Protein AF-A0AAV4I4Q3-F1 (afdb_monomer_lite)

Foldseek 3Di:
DDDDDDDDDDDDDDDDDDDPDPVVVVVVVVVVVVVVVVVVVVVVVVVVVVVVVVVVVVVVVVVVVVVVVVVVPPPDDPPPDDFDDDAPDPDTDDDDDDDPPPDDDDDDDDDQPCVLVVPPVSVVVLVVVVVCLCVVCVPPDPVVSVVVSVVVNSVSRVVVVVVVVVVVVVVLVVLVVVLVVLVVVCVVPVPPVVSVVSNVVSSVVNVVVVVVVVVVVCVVVVPPPPVVPPPPPVVNVVVVVVVD

Secondary structure (DSSP, 8-state):
---------------------HHHHHHHHHHHHHHHHHHHHHHHHHHHHHHHHHHHHHHHHHHHHHHHHHTT--S-----------TT-SSPPP------TT-----PPP---GGGGG-HHHHHHHHHHHHHHHHHTTTS-HHHHHHHHHHHHHHHHHHHHHHHHHHHHHHHHHHHHHHHHHHHHHTT-TT-HHHHHHHHHHHHHHHHHHHHHHHHHHHHHT-SSHHHHSS--HHHHHHHHT--

Radius of gyration: 38.19 Å; chains: 1; bounding box: 51×96×133 Å

Sequence (244 aa):
MSSKEIEDKDISNSEEENSDDDTHYRGATQKKEGEEASKVKIALKERTLEKRLDTYKTAEKQKKREKSGEKKDQGNQKEKLMTNSFGFTDHGAVMTTLNFQTFKHGPSFYKLNTSLLNDPNYVDMINKYLDEADRKFQDLDLHLKWEMLKIEIAEISQEFSKAKNPQRKIETDVKQQQLNELEQFFSKDPNNQEHIDRINKLKHELEIRCMEGTKGAQLRAGIKWIEEGERGTQFFLNLEKNSE

Organism: NCBI:txid1093978

Structure (mmCIF, N/CA/C/O backbone):
data_AF-A0AAV4I4Q3-F1
#
_entry.id   AF-A0AAV4I4Q3-F1
#
loop_
_atom_site.group_PDB
_atom_site.id
_atom_site.type_symbol
_atom_site.label_atom_id
_atom_site.label_alt_id
_atom_site.label_comp_id
_atom_site.label_asym_id
_atom_site.label_entity_id
_atom_site.label_seq_id
_atom_site.pdbx_PDB_ins_code
_atom_site.Cartn_x
_atom_site.Cartn_y
_atom_site.Cartn_z
_atom_site.occupancy
_atom_site.B_iso_or_equiv
_atom_site.auth_seq_id
_atom_site.auth_comp_id
_atom_site.auth_asym_id
_atom_site.auth_atom_id
_atom_site.pdbx_PDB_model_num
ATOM 1 N N . MET A 1 1 ? 11.815 -69.018 92.232 1.00 38.78 1 MET A N 1
ATOM 2 C CA . MET A 1 1 ? 12.868 -68.353 91.432 1.00 38.78 1 MET A CA 1
ATOM 3 C C . MET A 1 1 ? 12.235 -67.078 90.890 1.00 38.78 1 MET A C 1
ATOM 5 O O . MET A 1 1 ? 11.364 -67.190 90.051 1.00 38.78 1 MET A O 1
ATOM 9 N N . SER A 1 2 ? 12.269 -65.967 91.626 1.00 35.19 2 SER A N 1
ATOM 10 C CA . SER A 1 2 ? 13.383 -65.021 91.829 1.00 35.19 2 SER A CA 1
ATOM 11 C C . SER A 1 2 ? 13.638 -64.113 90.619 1.00 35.19 2 SER A C 1
ATOM 13 O O . SER A 1 2 ? 14.039 -64.610 89.573 1.00 35.19 2 SER A O 1
ATOM 15 N N . SER A 1 3 ? 13.533 -62.802 90.896 1.00 36.84 3 SER A N 1
ATOM 16 C CA . SER A 1 3 ? 14.133 -61.641 90.207 1.00 36.84 3 SER A CA 1
ATOM 17 C C . SER A 1 3 ? 13.396 -61.115 88.962 1.00 36.84 3 SER A C 1
ATOM 19 O O . SER A 1 3 ? 12.983 -61.907 88.131 1.00 36.84 3 SER A O 1
ATOM 21 N N . LYS A 1 4 ? 13.232 -59.805 88.717 1.00 41.06 4 LYS A N 1
ATOM 22 C CA . LYS A 1 4 ? 13.660 -58.561 89.394 1.00 41.06 4 LYS A CA 1
ATOM 23 C C . LYS A 1 4 ? 12.929 -57.367 88.739 1.00 41.06 4 LYS A C 1
ATOM 25 O O . LYS A 1 4 ? 12.700 -57.398 87.534 1.00 41.06 4 LYS A O 1
ATOM 30 N N . GLU A 1 5 ? 12.633 -56.343 89.537 1.00 43.62 5 GLU A N 1
ATOM 31 C CA . GLU A 1 5 ? 12.280 -54.960 89.155 1.00 43.62 5 GLU A CA 1
ATOM 32 C C . GLU A 1 5 ? 13.437 -54.232 88.448 1.00 43.62 5 GLU A C 1
ATOM 34 O O . GLU A 1 5 ? 14.580 -54.579 88.746 1.00 43.62 5 GLU A O 1
ATOM 39 N N . ILE A 1 6 ? 13.123 -53.220 87.611 1.00 40.81 6 ILE A N 1
ATOM 40 C CA . ILE A 1 6 ? 13.716 -51.850 87.506 1.00 40.81 6 ILE A CA 1
ATOM 41 C C . ILE A 1 6 ? 12.656 -50.996 86.745 1.00 40.81 6 ILE A C 1
ATOM 43 O O . ILE A 1 6 ? 12.322 -51.363 85.621 1.00 40.81 6 ILE A O 1
ATOM 47 N N . GLU A 1 7 ? 11.873 -50.073 87.320 1.00 38.56 7 GLU A N 1
ATOM 48 C CA . GLU A 1 7 ? 12.109 -48.703 87.852 1.00 38.56 7 GLU A CA 1
ATOM 49 C C . GLU A 1 7 ? 12.468 -47.589 86.826 1.00 38.56 7 GLU A C 1
ATOM 51 O O . GLU A 1 7 ? 13.566 -47.538 86.279 1.00 38.56 7 GLU A O 1
ATOM 56 N N . ASP A 1 8 ? 11.478 -46.706 86.620 1.00 38.44 8 ASP A N 1
ATOM 57 C CA . ASP A 1 8 ? 11.462 -45.231 86.613 1.00 38.44 8 ASP A CA 1
ATOM 58 C C . ASP A 1 8 ? 12.338 -44.358 85.693 1.00 38.44 8 ASP A C 1
ATOM 60 O O . ASP A 1 8 ? 13.569 -44.408 85.694 1.00 38.44 8 ASP A O 1
ATOM 64 N N . LYS A 1 9 ? 11.662 -43.383 85.051 1.00 41.88 9 LYS A N 1
ATOM 65 C CA . LYS A 1 9 ? 11.885 -41.944 85.312 1.00 41.88 9 LYS A CA 1
ATOM 66 C C . LYS A 1 9 ? 10.761 -41.042 84.778 1.00 41.88 9 LYS A C 1
ATOM 68 O O . LYS A 1 9 ? 10.495 -40.999 83.579 1.00 41.88 9 LYS A O 1
ATOM 73 N N . ASP A 1 10 ? 10.183 -40.290 85.710 1.00 41.19 10 ASP A N 1
ATOM 74 C CA . ASP A 1 10 ? 9.372 -39.083 85.534 1.00 41.19 10 ASP A CA 1
ATOM 75 C C . ASP A 1 10 ? 10.099 -37.962 84.764 1.00 41.19 10 ASP A C 1
ATOM 77 O O . ASP A 1 10 ? 11.328 -37.883 84.802 1.00 41.19 10 ASP A O 1
ATOM 81 N N . ILE A 1 11 ? 9.327 -37.056 84.142 1.00 37.94 11 ILE A N 1
ATOM 82 C CA . ILE A 1 11 ? 9.325 -35.599 84.413 1.00 37.94 11 ILE A CA 1
ATOM 83 C C . ILE A 1 11 ? 8.127 -34.953 83.685 1.00 37.94 11 ILE A C 1
ATOM 85 O O . ILE A 1 11 ? 7.981 -35.020 82.466 1.00 37.94 11 ILE A O 1
ATOM 89 N N . SER A 1 12 ? 7.268 -34.334 84.490 1.00 36.75 12 SER A N 1
ATOM 90 C CA . SER A 1 12 ? 6.195 -33.390 84.168 1.00 36.75 12 SER A CA 1
ATOM 91 C C . SER A 1 12 ? 6.706 -31.955 83.917 1.00 36.75 12 SER A C 1
ATOM 93 O O . SER A 1 12 ? 7.855 -31.662 84.229 1.00 36.75 12 SER A O 1
ATOM 95 N N . ASN A 1 13 ? 5.778 -31.063 83.520 1.00 31.25 13 ASN A N 1
ATOM 96 C CA . ASN A 1 13 ? 5.830 -29.587 83.355 1.00 31.25 13 ASN A CA 1
ATOM 97 C C . ASN A 1 13 ? 6.268 -29.067 81.971 1.00 31.25 13 ASN A C 1
ATOM 99 O O . ASN A 1 13 ? 7.355 -29.388 81.512 1.00 31.25 13 ASN A O 1
ATOM 103 N N . SER A 1 14 ? 5.412 -28.414 81.164 1.00 36.84 14 SER A N 1
ATOM 104 C CA . SER A 1 14 ? 4.588 -27.180 81.311 1.00 36.84 14 SER A CA 1
ATOM 105 C C . SER A 1 14 ? 5.358 -25.905 80.952 1.00 36.84 14 SER A C 1
ATOM 107 O O . SER A 1 14 ? 6.442 -25.732 81.491 1.00 36.84 14 SER A O 1
ATOM 109 N N . GLU A 1 15 ? 4.731 -25.061 80.112 1.00 35.97 15 GLU A N 1
ATOM 110 C CA . GLU A 1 15 ? 4.991 -23.645 79.719 1.00 35.97 15 GLU A CA 1
ATOM 111 C C . GLU A 1 15 ? 4.835 -23.554 78.180 1.00 35.97 15 GLU A C 1
ATOM 113 O O . GLU A 1 15 ? 5.642 -24.092 77.431 1.00 35.97 15 GLU A O 1
ATOM 118 N N . GLU A 1 16 ? 3.676 -23.197 77.611 1.00 43.34 16 GLU A N 1
ATOM 119 C CA . GLU A 1 16 ? 3.079 -21.847 77.535 1.00 43.34 16 GLU A CA 1
ATOM 120 C C . GLU A 1 16 ? 4.097 -20.757 77.150 1.00 43.34 16 GLU A C 1
ATOM 122 O O . GLU A 1 16 ? 4.858 -20.308 77.993 1.00 43.34 16 GLU A O 1
ATOM 127 N N . GLU A 1 17 ? 4.126 -20.366 75.863 1.00 38.31 17 GLU A N 1
ATOM 128 C CA . GLU A 1 17 ? 3.886 -18.987 75.379 1.00 38.31 17 GLU A CA 1
ATOM 129 C C . GLU A 1 17 ? 4.518 -18.665 73.998 1.00 38.31 17 GLU A C 1
ATOM 131 O O . GLU A 1 17 ? 5.698 -18.887 73.750 1.00 38.31 17 GLU A O 1
ATOM 136 N N . ASN A 1 18 ? 3.692 -18.026 73.153 1.00 39.38 18 ASN A N 1
ATOM 137 C CA . ASN A 1 18 ? 3.999 -16.975 72.164 1.00 39.38 18 ASN A CA 1
ATOM 138 C C . ASN A 1 18 ? 4.863 -17.262 70.907 1.00 39.38 18 ASN A C 1
ATOM 140 O O . ASN A 1 18 ? 6.080 -17.396 70.961 1.00 39.38 18 ASN A O 1
ATOM 144 N N . SER A 1 19 ? 4.247 -17.145 69.718 1.00 38.25 19 SER A N 1
ATOM 145 C CA . SER A 1 19 ? 4.628 -16.109 68.727 1.00 38.25 19 SER A CA 1
ATOM 146 C C . SER A 1 19 ? 3.703 -16.106 67.499 1.00 38.25 19 SER A C 1
ATOM 148 O O . SER A 1 19 ? 3.965 -16.711 66.460 1.00 38.25 19 SER A O 1
ATOM 150 N N . ASP A 1 20 ? 2.625 -15.333 67.607 1.00 47.72 20 ASP A N 1
ATOM 151 C CA . ASP A 1 20 ? 2.094 -14.593 66.465 1.00 47.72 20 ASP A CA 1
ATOM 152 C C . ASP A 1 20 ? 3.178 -13.606 65.980 1.00 47.72 20 ASP A C 1
ATOM 154 O O . ASP A 1 20 ? 3.222 -12.484 66.473 1.00 47.72 20 ASP A O 1
ATOM 158 N N . ASP A 1 21 ? 4.093 -13.991 65.076 1.00 47.25 21 ASP A N 1
ATOM 159 C CA . ASP A 1 21 ? 4.966 -12.982 64.427 1.00 47.25 21 ASP A CA 1
ATOM 160 C C . ASP A 1 21 ? 5.589 -13.339 63.056 1.00 47.25 21 ASP A C 1
ATOM 162 O O . ASP A 1 21 ? 6.456 -12.620 62.565 1.00 47.25 21 ASP A O 1
ATOM 166 N N . ASP A 1 22 ? 5.165 -14.406 62.363 1.00 42.75 22 ASP A N 1
ATOM 167 C CA . ASP A 1 22 ? 5.830 -14.797 61.094 1.00 42.75 22 ASP A CA 1
ATOM 168 C C . ASP A 1 22 ? 5.101 -14.325 59.813 1.00 42.75 22 ASP A C 1
ATOM 170 O O . ASP A 1 22 ? 5.591 -14.447 58.686 1.00 42.75 22 ASP A O 1
ATOM 174 N N . THR A 1 23 ? 3.921 -13.710 59.950 1.00 49.41 23 THR A N 1
ATOM 175 C CA . THR A 1 23 ? 3.172 -13.146 58.807 1.00 49.41 23 THR A CA 1
ATOM 176 C C . THR A 1 23 ? 3.476 -11.668 58.544 1.00 49.41 23 THR A C 1
ATOM 178 O O . THR A 1 23 ? 3.230 -11.187 57.434 1.00 49.41 23 THR A O 1
ATOM 181 N N . HIS A 1 24 ? 4.088 -10.948 59.493 1.00 46.06 24 HIS A N 1
ATOM 182 C CA . HIS A 1 24 ? 4.432 -9.533 59.317 1.00 46.06 24 HIS A CA 1
ATOM 183 C C . HIS A 1 24 ? 5.762 -9.330 58.557 1.00 46.06 24 HIS A C 1
ATOM 185 O O . HIS A 1 24 ? 5.883 -8.414 57.737 1.00 46.06 24 HIS A O 1
ATOM 191 N N . TYR A 1 25 ? 6.735 -10.238 58.717 1.00 44.47 25 TYR A N 1
ATOM 192 C CA . TYR A 1 25 ? 8.058 -10.134 58.079 1.00 44.47 25 TYR A CA 1
ATOM 193 C C . TYR A 1 25 ? 8.061 -10.454 56.571 1.00 44.47 25 TYR A C 1
ATOM 195 O O . TYR A 1 25 ? 8.801 -9.834 55.797 1.00 44.47 25 TYR A O 1
ATOM 203 N N . ARG A 1 26 ? 7.196 -11.372 56.115 1.00 46.16 26 ARG A N 1
ATOM 204 C CA . ARG A 1 26 ? 7.065 -11.752 54.691 1.00 46.16 26 ARG A CA 1
ATOM 205 C C . ARG A 1 26 ? 6.460 -10.641 53.825 1.00 46.16 26 ARG A C 1
ATOM 207 O O . ARG A 1 26 ? 6.883 -10.437 52.690 1.00 46.16 26 ARG A O 1
ATOM 214 N N . GLY A 1 27 ? 5.518 -9.871 54.374 1.00 44.78 27 GLY A N 1
ATOM 215 C CA . GLY A 1 27 ? 4.932 -8.713 53.690 1.00 44.78 27 GLY A CA 1
ATOM 216 C C . GLY A 1 27 ? 5.896 -7.526 53.577 1.00 44.78 27 GLY A C 1
ATOM 217 O O . GLY A 1 27 ? 5.891 -6.815 52.570 1.00 44.78 27 GLY A O 1
ATOM 218 N N . ALA A 1 28 ? 6.761 -7.327 54.578 1.00 48.81 28 ALA A N 1
ATOM 219 C CA . ALA A 1 28 ? 7.770 -6.266 54.580 1.00 48.81 28 ALA A CA 1
ATOM 220 C C . ALA A 1 28 ? 8.938 -6.548 53.616 1.00 48.81 28 ALA A C 1
ATOM 222 O O . ALA A 1 28 ? 9.446 -5.627 52.976 1.00 48.81 28 ALA A O 1
ATOM 223 N N . THR A 1 29 ? 9.339 -7.813 53.476 1.00 52.75 29 THR A N 1
ATOM 224 C CA . THR A 1 29 ? 10.379 -8.250 52.528 1.00 52.75 29 THR A CA 1
ATOM 225 C C . THR A 1 29 ? 9.894 -8.183 51.077 1.00 52.75 29 THR A C 1
ATOM 227 O O . THR A 1 29 ? 10.572 -7.580 50.249 1.00 52.75 29 THR A O 1
ATOM 230 N N . GLN A 1 30 ? 8.669 -8.634 50.780 1.00 53.41 30 GLN A N 1
ATOM 231 C CA . GLN A 1 30 ? 8.077 -8.518 49.436 1.00 53.41 30 GLN A CA 1
ATOM 232 C C . GLN A 1 30 ? 7.795 -7.063 49.010 1.00 53.41 30 GLN A C 1
ATOM 234 O O . GLN A 1 30 ? 7.962 -6.717 47.839 1.00 53.41 30 GLN A O 1
ATOM 239 N N . LYS A 1 31 ? 7.415 -6.176 49.945 1.00 54.25 31 LYS A N 1
ATOM 240 C CA . LYS A 1 31 ? 7.281 -4.732 49.661 1.00 54.25 31 LYS A CA 1
ATOM 241 C C . LYS A 1 31 ? 8.623 -4.071 49.342 1.00 54.25 31 LYS A C 1
ATOM 243 O O . LYS A 1 31 ? 8.685 -3.282 48.402 1.00 54.25 31 LYS A O 1
ATOM 248 N N . LYS A 1 32 ? 9.688 -4.403 50.083 1.00 56.41 32 LYS A N 1
ATOM 249 C CA . LYS A 1 32 ? 11.041 -3.878 49.824 1.00 56.41 32 LYS A CA 1
ATOM 250 C C . LYS A 1 32 ? 11.582 -4.341 48.468 1.00 56.41 32 LYS A C 1
ATOM 252 O O . LYS A 1 32 ? 12.078 -3.513 47.711 1.00 56.41 32 LYS A O 1
ATOM 257 N N . GLU A 1 33 ? 11.393 -5.612 48.110 1.00 55.75 33 GLU A N 1
ATOM 258 C CA . GLU A 1 33 ? 11.782 -6.143 46.793 1.00 55.75 33 GLU A CA 1
ATOM 259 C C . GLU A 1 33 ? 11.004 -5.488 45.634 1.00 55.75 33 GLU A C 1
ATOM 261 O O . GLU A 1 33 ? 11.581 -5.175 44.589 1.00 55.75 33 GLU A O 1
ATOM 266 N N . GLY A 1 34 ? 9.708 -5.205 45.819 1.00 60.12 34 GLY A N 1
ATOM 267 C CA . GLY A 1 34 ? 8.882 -4.501 44.830 1.00 60.12 34 GLY A CA 1
ATOM 268 C C . GLY A 1 34 ? 9.261 -3.025 44.626 1.00 60.12 34 GLY A C 1
ATOM 269 O O . GLY A 1 34 ? 9.240 -2.522 43.493 1.00 60.12 34 GLY A O 1
ATOM 270 N N . GLU A 1 35 ? 9.649 -2.326 45.696 1.00 61.03 35 GLU A N 1
ATOM 271 C CA . GLU A 1 35 ? 10.160 -0.950 45.624 1.00 61.03 35 GLU A CA 1
ATOM 272 C C . GLU A 1 35 ? 11.539 -0.882 44.961 1.00 61.03 35 GLU A C 1
ATOM 274 O O . GLU A 1 35 ? 11.799 0.013 44.151 1.00 61.03 35 GLU A O 1
ATOM 279 N N . GLU A 1 36 ? 12.414 -1.842 45.250 1.00 65.31 36 GLU A N 1
ATOM 280 C CA . GLU A 1 36 ? 13.758 -1.913 44.679 1.00 65.31 36 GLU A CA 1
ATOM 281 C C . GLU A 1 36 ? 13.715 -2.254 43.182 1.00 65.31 36 GLU A C 1
ATOM 283 O O . GLU A 1 36 ? 14.341 -1.570 42.367 1.00 65.31 36 GLU A O 1
ATOM 288 N N . ALA A 1 37 ? 12.849 -3.188 42.774 1.00 61.22 37 ALA A N 1
ATOM 289 C CA . ALA A 1 37 ? 12.585 -3.477 41.364 1.00 61.22 37 ALA A CA 1
ATOM 290 C C . ALA A 1 37 ? 11.993 -2.271 40.605 1.00 61.22 37 ALA A C 1
ATOM 292 O O . ALA A 1 37 ? 12.305 -2.057 39.428 1.00 61.22 37 ALA A O 1
ATOM 293 N N . SER A 1 38 ? 11.166 -1.451 41.261 1.00 64.06 38 SER A N 1
ATOM 294 C CA . SER A 1 38 ? 10.616 -0.224 40.666 1.00 64.06 38 SER A CA 1
ATOM 295 C C . SER A 1 38 ? 11.682 0.860 40.488 1.00 64.06 38 SER A C 1
ATOM 297 O O . SER A 1 38 ? 11.748 1.476 39.422 1.00 64.06 38 SER A O 1
ATOM 299 N N . LYS A 1 39 ? 12.579 1.043 41.465 1.00 71.44 39 LYS A N 1
ATOM 300 C CA . LYS A 1 39 ? 13.725 1.968 41.363 1.00 71.44 39 LYS A CA 1
ATOM 301 C C . LYS A 1 39 ? 14.688 1.563 40.245 1.00 71.44 39 LYS A C 1
ATOM 303 O O . LYS A 1 39 ? 15.106 2.413 39.461 1.00 71.44 39 LYS A O 1
ATOM 308 N N . VAL A 1 40 ? 14.969 0.266 40.098 1.00 71.38 40 VAL A N 1
ATOM 309 C CA . VAL A 1 40 ? 15.815 -0.263 39.013 1.00 71.38 40 VAL A CA 1
ATOM 310 C C . VAL A 1 40 ? 15.188 -0.016 37.635 1.00 71.38 40 VAL A C 1
ATOM 312 O O . VAL A 1 40 ? 15.886 0.395 36.706 1.00 71.38 40 VAL A O 1
ATOM 315 N N . LYS A 1 41 ? 13.866 -0.190 37.489 1.00 66.62 41 LYS A N 1
ATOM 316 C CA . LYS A 1 41 ? 13.149 0.116 36.236 1.00 66.62 41 LYS A CA 1
ATOM 317 C C . LYS A 1 41 ? 13.185 1.606 35.888 1.00 66.62 41 LYS A C 1
ATOM 319 O O . LYS A 1 41 ? 13.351 1.943 34.715 1.00 66.62 41 LYS A O 1
ATOM 324 N N . ILE A 1 42 ? 13.053 2.488 36.879 1.00 69.75 42 ILE A N 1
ATOM 325 C CA . ILE A 1 42 ? 13.142 3.944 36.688 1.00 69.75 42 ILE A CA 1
ATOM 326 C C . ILE A 1 42 ? 14.556 4.333 36.237 1.00 69.75 42 ILE A C 1
ATOM 328 O O . ILE A 1 42 ? 14.697 4.977 35.200 1.00 69.75 42 ILE A O 1
ATOM 332 N N . ALA A 1 43 ? 15.594 3.833 36.910 1.00 71.88 43 ALA A N 1
ATOM 333 C CA . ALA A 1 43 ? 16.988 4.100 36.549 1.00 71.88 43 ALA A CA 1
ATOM 334 C C . ALA A 1 43 ? 17.349 3.584 35.139 1.00 71.88 43 ALA A C 1
ATOM 336 O O . ALA A 1 43 ? 18.035 4.258 34.369 1.00 71.88 43 ALA A O 1
ATOM 337 N N . LEU A 1 44 ? 16.845 2.407 34.745 1.00 68.44 44 LEU A N 1
ATOM 338 C CA . LEU A 1 44 ? 16.989 1.886 33.377 1.00 68.44 44 LEU A CA 1
ATOM 339 C C . LEU A 1 44 ? 16.308 2.790 32.341 1.00 68.44 44 LEU A C 1
ATOM 341 O O . LEU A 1 44 ? 16.842 2.997 31.246 1.00 68.44 44 LEU A O 1
ATOM 345 N N . LYS A 1 45 ? 15.143 3.350 32.678 1.00 71.38 45 LYS A N 1
ATOM 346 C CA . LYS A 1 45 ? 14.392 4.260 31.809 1.00 71.38 45 LYS A CA 1
ATOM 347 C C . LYS A 1 45 ? 15.110 5.604 31.651 1.00 71.38 45 LYS A C 1
ATOM 349 O O . LYS A 1 45 ? 15.239 6.074 30.522 1.00 71.38 45 LYS A O 1
ATOM 354 N N . GLU A 1 46 ? 15.647 6.165 32.731 1.00 74.12 46 GLU A N 1
ATOM 355 C CA . GLU A 1 46 ? 16.449 7.399 32.721 1.00 74.12 46 GLU A CA 1
ATOM 356 C C . GLU A 1 46 ? 17.719 7.240 31.877 1.00 74.12 46 GLU A C 1
ATOM 358 O O . GLU A 1 46 ? 17.948 8.013 30.947 1.00 74.12 46 GLU A O 1
ATOM 363 N N . ARG A 1 47 ? 18.459 6.142 32.064 1.00 72.88 47 ARG A N 1
ATOM 364 C CA . ARG A 1 47 ? 19.657 5.826 31.267 1.00 72.88 47 ARG A CA 1
ATOM 365 C C . ARG A 1 47 ? 19.354 5.636 29.776 1.00 72.88 47 ARG A C 1
ATOM 367 O O . ARG A 1 47 ? 20.198 5.886 28.916 1.00 72.88 47 ARG A O 1
ATOM 374 N N . THR A 1 48 ? 18.147 5.177 29.447 1.00 73.81 48 THR A N 1
ATOM 375 C CA . THR A 1 48 ? 17.686 5.036 28.056 1.00 73.81 48 THR A CA 1
ATOM 376 C C . THR A 1 48 ? 17.311 6.391 27.448 1.00 73.81 48 THR A C 1
ATOM 378 O O . THR A 1 48 ? 17.561 6.624 26.264 1.00 73.81 48 THR A O 1
ATOM 381 N N . LEU A 1 49 ? 16.747 7.303 28.245 1.00 67.31 49 LEU A N 1
ATOM 382 C CA . LEU A 1 49 ? 16.423 8.668 27.824 1.00 67.31 49 LEU A CA 1
ATOM 383 C C . LEU A 1 49 ? 17.683 9.505 27.573 1.00 67.31 49 LEU A C 1
ATOM 385 O O . LEU A 1 49 ? 17.745 10.201 26.561 1.00 67.31 49 LEU A O 1
ATOM 389 N N . GLU A 1 50 ? 18.712 9.374 28.409 1.00 78.31 50 GLU A N 1
ATOM 390 C CA . GLU A 1 50 ? 20.006 10.046 28.212 1.00 78.31 50 GLU A CA 1
ATOM 391 C C . GLU A 1 50 ? 20.668 9.633 26.891 1.00 78.31 50 GLU A C 1
ATOM 393 O O . GLU A 1 50 ? 21.037 10.486 26.081 1.00 78.31 50 GLU A O 1
ATOM 398 N N . LYS A 1 51 ? 20.702 8.325 26.594 1.00 77.56 51 LYS A N 1
ATOM 399 C CA . LYS A 1 51 ? 21.206 7.811 25.307 1.00 77.56 51 LYS A CA 1
ATOM 400 C C . LYS A 1 51 ? 20.441 8.380 24.109 1.00 77.56 51 LYS A C 1
ATOM 402 O O . LYS A 1 51 ? 21.038 8.692 23.076 1.00 77.56 51 LYS A O 1
ATOM 407 N N . ARG A 1 52 ? 19.118 8.540 24.229 1.00 72.81 52 ARG A N 1
ATOM 408 C CA . ARG A 1 52 ? 18.283 9.150 23.179 1.00 72.81 52 ARG A CA 1
ATOM 409 C C . ARG A 1 52 ? 18.587 10.638 23.002 1.00 72.81 52 ARG A C 1
ATOM 411 O O . ARG A 1 52 ? 18.640 11.105 21.865 1.00 72.81 52 ARG A O 1
ATOM 418 N N . LEU A 1 53 ? 18.835 11.363 24.092 1.00 74.06 53 LEU A N 1
ATOM 419 C CA . LEU A 1 53 ? 19.179 12.783 24.054 1.00 74.06 53 LEU A CA 1
ATOM 420 C C . LEU A 1 53 ? 20.533 13.030 23.369 1.00 74.06 53 LEU A C 1
ATOM 422 O O . LEU A 1 53 ? 20.647 13.946 22.555 1.00 74.06 53 LEU A O 1
ATOM 426 N N . ASP A 1 54 ? 21.536 12.194 23.626 1.00 79.62 54 ASP A N 1
ATOM 427 C CA . ASP A 1 54 ? 22.849 12.305 22.975 1.00 79.62 54 ASP A CA 1
ATOM 428 C C . ASP A 1 54 ? 22.804 11.933 21.492 1.00 79.62 54 ASP A C 1
ATOM 430 O O . ASP A 1 54 ? 23.440 12.586 20.656 1.00 79.62 54 ASP A O 1
ATOM 434 N N . THR A 1 55 ? 21.975 10.949 21.139 1.00 74.75 55 THR A N 1
ATOM 435 C CA . THR A 1 55 ? 21.705 10.601 19.737 1.00 74.75 55 THR A CA 1
ATOM 436 C C . THR A 1 55 ? 21.061 11.785 19.008 1.00 74.75 55 THR A C 1
ATOM 438 O O . THR A 1 55 ? 21.487 12.154 17.913 1.00 74.75 55 THR A O 1
ATOM 441 N N . TYR A 1 56 ? 20.091 12.449 19.646 1.00 69.38 56 TYR A N 1
ATOM 442 C CA . TYR A 1 56 ? 19.435 13.640 19.104 1.00 69.38 56 TYR A CA 1
ATOM 443 C C . TYR A 1 56 ? 20.408 14.816 18.927 1.00 69.38 56 TYR A C 1
ATOM 445 O O . TYR A 1 56 ? 20.454 15.428 17.859 1.00 69.38 56 TYR A O 1
ATOM 453 N N . LYS A 1 57 ? 21.240 15.105 19.935 1.00 81.12 57 LYS A N 1
ATOM 454 C CA . LYS A 1 57 ? 22.257 16.171 19.870 1.00 81.12 57 LYS A CA 1
ATOM 455 C C . LYS A 1 57 ? 23.294 15.911 18.774 1.00 81.12 57 LYS A C 1
ATOM 457 O O . LYS A 1 57 ? 23.707 16.844 18.081 1.00 81.12 57 LYS A O 1
ATOM 462 N N . THR A 1 58 ? 23.690 14.653 18.584 1.00 75.88 58 THR A N 1
ATOM 463 C CA . THR A 1 58 ? 24.605 14.246 17.508 1.00 75.88 58 THR A CA 1
ATOM 464 C C . THR A 1 58 ? 23.977 14.463 16.131 1.00 75.88 58 THR A C 1
ATOM 466 O O . THR A 1 58 ? 24.602 15.077 15.265 1.00 75.88 58 THR A O 1
ATOM 469 N N . ALA A 1 59 ? 22.714 14.064 15.952 1.00 72.94 59 ALA A N 1
ATOM 470 C CA . ALA A 1 59 ? 21.971 14.266 14.708 1.00 72.94 59 ALA A CA 1
ATOM 471 C C . ALA A 1 59 ? 21.758 15.758 14.375 1.00 72.94 59 ALA A C 1
ATOM 473 O O . ALA A 1 59 ? 21.906 16.173 13.226 1.00 72.94 59 ALA A O 1
ATOM 474 N N . GLU A 1 60 ? 21.477 16.594 15.378 1.00 73.44 60 GLU A N 1
ATOM 475 C CA . GLU A 1 60 ? 21.405 18.060 15.253 1.00 73.44 60 GLU A CA 1
ATOM 476 C C . GLU A 1 60 ? 22.734 18.669 14.778 1.00 73.44 60 GLU A C 1
ATOM 478 O O . GLU A 1 60 ? 22.763 19.520 13.883 1.00 73.44 60 GLU A O 1
ATOM 483 N N . LYS A 1 61 ? 23.856 18.214 15.349 1.00 74.31 61 LYS A N 1
ATOM 484 C CA . LYS A 1 61 ? 25.199 18.678 14.975 1.00 74.31 61 LYS A CA 1
ATOM 485 C C . LYS A 1 61 ? 25.555 18.262 13.546 1.00 74.31 61 LYS A C 1
ATOM 487 O O . LYS A 1 61 ? 26.176 19.044 12.829 1.00 74.31 61 LYS A O 1
ATOM 492 N N . GLN A 1 62 ? 25.129 17.074 13.119 1.00 69.25 62 GLN A N 1
ATOM 493 C CA . GLN A 1 62 ? 25.329 16.577 11.759 1.00 69.25 62 GLN A CA 1
ATOM 494 C C . GLN A 1 62 ? 24.506 17.372 10.734 1.00 69.25 62 GLN A C 1
ATOM 496 O O . GLN A 1 62 ? 25.082 17.887 9.778 1.00 69.25 62 GLN A O 1
ATOM 501 N N . LYS A 1 63 ? 23.225 17.651 11.016 1.00 71.25 63 LYS A N 1
ATOM 502 C CA . LYS A 1 63 ? 22.380 18.532 10.185 1.00 71.25 63 LYS A CA 1
ATOM 503 C C . LYS A 1 63 ? 22.937 19.951 10.045 1.00 71.25 63 LYS A C 1
ATOM 505 O O . LYS A 1 63 ? 22.841 20.558 8.980 1.00 71.25 63 LYS A O 1
ATOM 510 N N . LYS A 1 64 ? 23.528 20.511 11.111 1.00 68.44 64 LYS A N 1
ATOM 511 C CA . LYS A 1 64 ? 24.193 21.828 11.048 1.00 68.44 64 LYS A CA 1
ATOM 512 C C . LYS A 1 64 ? 25.455 21.798 10.179 1.00 68.44 64 LYS A C 1
ATOM 514 O O . LYS A 1 64 ? 25.709 22.771 9.474 1.00 68.44 64 LYS A O 1
ATOM 519 N N . ARG A 1 65 ? 26.216 20.695 10.193 1.00 63.41 65 ARG A N 1
ATOM 520 C CA . ARG A 1 65 ? 27.390 20.502 9.321 1.00 63.41 65 ARG A CA 1
ATOM 521 C C . ARG A 1 65 ? 26.985 20.334 7.854 1.00 63.41 65 ARG A C 1
ATOM 523 O O . ARG A 1 65 ? 27.576 21.000 7.011 1.00 63.41 65 ARG A O 1
ATOM 530 N N . GLU A 1 66 ? 25.943 19.559 7.564 1.00 64.25 66 GLU A N 1
ATOM 531 C CA . GLU A 1 66 ? 25.397 19.364 6.208 1.00 64.25 66 GLU A CA 1
ATOM 532 C C . GLU A 1 66 ? 24.901 20.686 5.599 1.00 64.25 66 GLU A C 1
ATOM 534 O O . GLU A 1 66 ? 25.361 21.077 4.528 1.00 64.25 66 GLU A O 1
ATOM 539 N N . LYS A 1 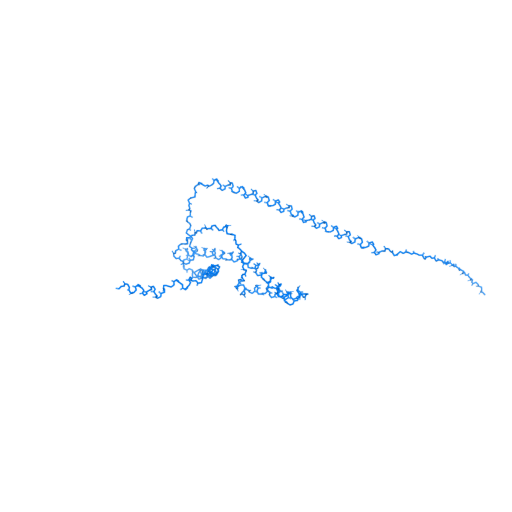67 ? 24.109 21.471 6.345 1.00 58.75 67 LYS A N 1
ATOM 540 C CA . LYS A 1 67 ? 23.671 22.815 5.913 1.00 58.75 67 LYS A CA 1
ATOM 541 C C . LYS A 1 67 ? 24.821 23.803 5.695 1.00 58.75 67 LYS A C 1
ATOM 543 O O . LYS A 1 67 ? 24.692 24.740 4.908 1.00 58.75 67 LYS A O 1
ATOM 548 N N . SER A 1 68 ? 25.930 23.647 6.422 1.00 53.16 68 SER A N 1
ATOM 549 C CA . SER A 1 68 ? 27.127 24.476 6.219 1.00 53.16 68 SER A CA 1
ATOM 550 C C . SER A 1 68 ? 27.951 24.043 5.000 1.00 53.16 68 SER A C 1
ATOM 552 O O . SER A 1 68 ? 28.625 24.882 4.407 1.00 53.16 68 SER A O 1
ATOM 554 N N . GLY A 1 69 ? 27.861 22.765 4.607 1.00 50.62 69 GLY A N 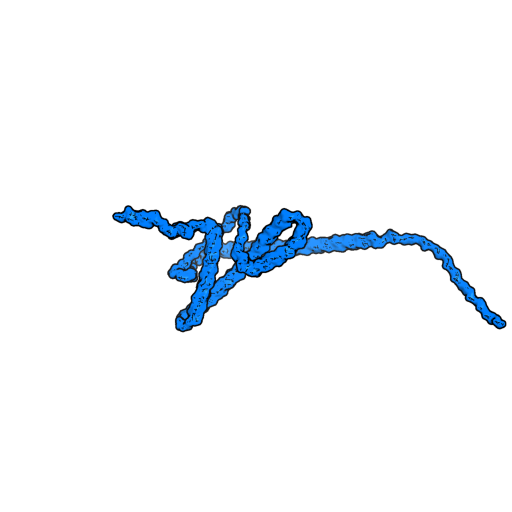1
ATOM 555 C CA . GLY A 1 69 ? 28.462 22.219 3.388 1.00 50.62 69 GLY A CA 1
ATOM 556 C C . GLY A 1 69 ? 27.701 22.625 2.125 1.00 50.62 69 GLY A C 1
ATOM 557 O O . GLY A 1 69 ? 28.323 23.077 1.169 1.00 50.62 69 GLY A O 1
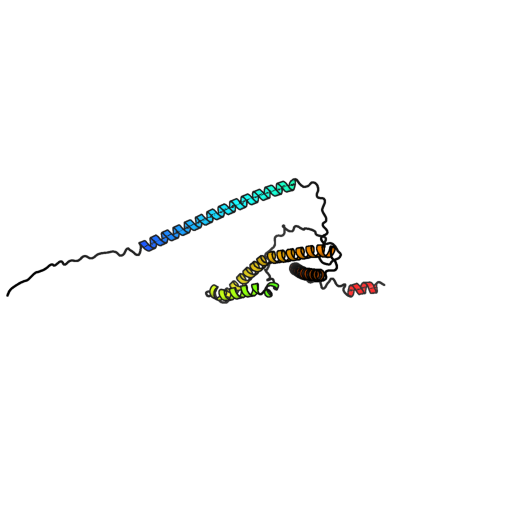ATOM 558 N N . GLU A 1 70 ? 26.364 22.597 2.153 1.00 48.69 70 GLU A N 1
ATOM 559 C CA . GLU A 1 70 ? 25.511 22.997 1.016 1.00 48.69 70 GLU A CA 1
ATOM 560 C C . GLU A 1 70 ? 25.686 24.467 0.598 1.00 48.69 70 GLU A C 1
ATOM 562 O O . GLU A 1 70 ? 25.487 24.813 -0.564 1.00 48.69 70 GLU A O 1
ATOM 567 N N . LYS A 1 71 ? 26.111 25.352 1.511 1.00 48.25 71 LYS A N 1
ATOM 568 C CA . LYS A 1 71 ? 26.376 26.762 1.176 1.00 48.25 71 LYS A CA 1
ATOM 569 C C . LYS A 1 71 ? 27.659 26.991 0.368 1.00 48.25 71 LYS A C 1
ATOM 571 O O . LYS A 1 71 ? 27.842 28.103 -0.119 1.00 48.25 71 LYS A O 1
ATOM 576 N N . LYS A 1 72 ? 28.546 25.998 0.221 1.00 44.22 72 LYS A N 1
ATOM 577 C CA . LYS A 1 72 ? 29.798 26.147 -0.546 1.00 44.22 72 LYS A CA 1
ATOM 578 C C . LYS A 1 72 ? 29.733 25.641 -1.992 1.00 44.22 72 LYS A C 1
ATOM 580 O O . LYS A 1 72 ? 30.651 25.951 -2.739 1.00 44.22 72 LYS A O 1
ATOM 585 N N . ASP A 1 73 ? 28.652 24.975 -2.400 1.00 45.59 73 ASP A N 1
ATOM 586 C CA . ASP A 1 73 ? 28.532 24.337 -3.726 1.00 45.59 73 ASP A CA 1
ATOM 587 C C . ASP A 1 73 ? 27.579 25.063 -4.702 1.00 45.59 73 ASP A C 1
ATOM 589 O O . ASP A 1 73 ? 27.193 24.528 -5.737 1.00 45.59 73 ASP A O 1
ATOM 593 N N . GLN A 1 74 ? 27.217 26.324 -4.427 1.00 41.94 74 GLN A N 1
ATOM 594 C CA . GLN A 1 74 ? 26.377 27.145 -5.323 1.00 41.94 74 GLN A CA 1
ATOM 595 C C . GLN A 1 74 ? 27.133 27.738 -6.533 1.00 41.94 74 GLN A C 1
ATOM 597 O O . GLN A 1 74 ? 26.776 28.799 -7.042 1.00 41.94 74 GLN A O 1
ATOM 602 N N . GLY A 1 75 ? 28.179 27.068 -7.014 1.00 40.25 75 GLY A N 1
ATOM 603 C CA . GLY A 1 75 ? 28.862 27.400 -8.261 1.00 40.25 75 GLY A CA 1
ATOM 604 C C . GLY A 1 75 ? 28.840 26.192 -9.190 1.00 40.25 75 GLY A C 1
ATOM 605 O O . GLY A 1 75 ? 29.497 25.205 -8.897 1.00 40.25 75 GLY A O 1
ATOM 606 N N . ASN A 1 76 ? 28.124 26.298 -10.314 1.00 42.66 76 ASN A N 1
ATOM 607 C CA . ASN A 1 76 ? 27.912 25.273 -11.352 1.00 42.66 76 ASN A CA 1
ATOM 608 C C . ASN A 1 76 ? 26.874 24.176 -11.057 1.00 42.66 76 ASN A C 1
ATOM 610 O O . ASN A 1 76 ? 27.194 22.990 -11.029 1.00 42.66 76 ASN A O 1
ATOM 614 N N . GLN A 1 77 ? 25.591 24.537 -11.033 1.00 39.81 77 GLN A N 1
ATOM 615 C CA . GLN A 1 77 ? 24.549 23.600 -11.462 1.00 39.81 77 GLN A CA 1
ATOM 616 C C . GLN A 1 77 ? 24.252 23.831 -12.947 1.00 39.81 77 GLN A C 1
ATOM 618 O O . GLN A 1 77 ? 23.447 24.677 -13.317 1.00 39.81 77 GLN A O 1
ATOM 623 N N . LYS A 1 78 ? 24.922 23.068 -13.818 1.00 38.09 78 LYS A N 1
ATOM 624 C CA . LYS A 1 78 ? 24.312 22.705 -15.100 1.00 38.09 78 LYS A CA 1
ATOM 625 C C . LYS A 1 78 ? 23.246 21.668 -14.766 1.00 38.09 78 LYS A C 1
ATOM 627 O O . LYS A 1 78 ? 23.594 20.556 -14.371 1.00 38.09 78 LYS A O 1
ATOM 632 N N . GLU A 1 79 ? 21.975 22.044 -14.863 1.00 42.41 79 GLU A N 1
ATOM 633 C CA . GLU A 1 79 ? 20.857 21.108 -14.745 1.00 42.41 79 GLU A CA 1
ATOM 634 C C . GLU A 1 79 ? 21.047 19.980 -15.766 1.00 42.41 79 GLU A C 1
ATOM 636 O O . GLU A 1 79 ? 20.961 20.170 -16.979 1.00 42.41 79 GLU A O 1
ATOM 641 N N . LYS A 1 80 ? 21.385 18.790 -15.269 1.00 39.00 80 LYS A N 1
ATOM 642 C CA . LYS A 1 80 ? 21.481 17.583 -16.083 1.00 39.00 80 LYS A CA 1
ATOM 643 C C . LYS A 1 80 ? 20.062 17.063 -16.288 1.00 39.00 80 LYS A C 1
ATOM 645 O O . LYS A 1 80 ? 19.550 16.322 -15.454 1.00 39.00 80 LYS A O 1
ATOM 650 N N . LEU A 1 81 ? 19.438 17.460 -17.392 1.00 39.31 81 LEU A N 1
ATOM 651 C CA . LEU A 1 81 ? 18.213 16.838 -17.890 1.00 39.31 81 LEU A CA 1
ATOM 652 C C . LEU A 1 81 ? 18.513 15.355 -18.165 1.00 39.31 81 LEU A C 1
ATOM 654 O O . LEU A 1 81 ? 19.309 15.029 -19.045 1.00 39.31 81 LEU A O 1
ATOM 658 N N . MET A 1 82 ? 17.933 14.456 -17.368 1.00 38.72 82 MET A N 1
ATOM 659 C CA . MET A 1 82 ? 17.978 13.014 -17.613 1.00 38.72 82 MET A CA 1
ATOM 660 C C . MET A 1 82 ? 16.671 12.603 -18.282 1.00 38.72 82 MET A C 1
ATOM 662 O O . MET A 1 82 ? 15.609 12.685 -17.672 1.00 38.72 82 MET A O 1
ATOM 666 N N . THR A 1 83 ? 16.743 12.160 -19.533 1.00 36.47 83 THR A N 1
ATOM 667 C CA . THR A 1 83 ? 15.617 11.533 -20.225 1.00 36.47 83 THR A CA 1
ATOM 668 C C . THR A 1 83 ? 15.596 10.054 -19.859 1.00 36.47 83 THR A C 1
ATOM 670 O O . THR A 1 83 ? 16.309 9.249 -20.456 1.00 36.47 83 THR A O 1
ATOM 673 N N . ASN A 1 84 ? 14.807 9.697 -18.852 1.00 42.97 84 ASN A N 1
ATOM 674 C CA . ASN A 1 84 ? 14.503 8.301 -18.568 1.00 42.97 84 ASN A CA 1
ATOM 675 C C . ASN A 1 84 ? 13.234 7.925 -19.342 1.00 42.97 84 ASN A C 1
ATOM 677 O O . ASN A 1 84 ? 12.220 8.617 -19.239 1.00 42.97 84 ASN A O 1
ATOM 681 N N . SER A 1 85 ? 13.293 6.846 -20.125 1.00 43.47 85 SER A N 1
ATOM 682 C CA . SER A 1 85 ? 12.103 6.252 -20.741 1.00 43.47 85 SER A CA 1
ATOM 683 C C . SER A 1 85 ? 11.156 5.811 -19.625 1.00 43.47 85 SER A C 1
ATOM 685 O O . SER A 1 85 ? 11.543 5.002 -18.782 1.00 43.47 85 SER A O 1
ATOM 687 N N . PHE A 1 86 ? 9.945 6.364 -19.575 1.00 44.44 86 PHE A N 1
ATOM 688 C CA . PHE A 1 86 ? 8.958 6.042 -18.545 1.00 44.44 86 PHE A CA 1
ATOM 689 C C . PHE A 1 86 ? 7.783 5.312 -19.192 1.00 44.44 86 PHE A C 1
ATOM 691 O O . PHE A 1 86 ? 6.865 5.937 -19.705 1.00 44.44 86 PHE A O 1
ATOM 698 N N . GLY A 1 87 ? 7.813 3.980 -19.190 1.00 51.34 87 GLY A N 1
ATOM 699 C CA . GLY A 1 87 ? 6.788 3.162 -19.847 1.00 51.34 87 GLY A CA 1
ATOM 700 C C . GLY A 1 87 ? 6.927 3.087 -21.374 1.00 51.34 87 GLY A C 1
ATOM 701 O O . GLY A 1 87 ? 7.977 3.399 -21.929 1.00 51.34 87 GLY A O 1
ATOM 702 N N . PHE A 1 88 ? 5.860 2.630 -22.039 1.00 54.34 88 PHE A N 1
ATOM 703 C CA . PHE A 1 88 ? 5.762 2.416 -23.496 1.00 54.34 88 PHE A CA 1
ATOM 704 C C . PHE A 1 88 ? 5.493 3.692 -24.317 1.00 54.34 88 PHE A C 1
ATOM 706 O O . PHE A 1 88 ? 5.171 3.607 -25.498 1.00 54.34 88 PHE A O 1
ATOM 713 N N . THR A 1 89 ? 5.557 4.866 -23.694 1.00 59.56 89 THR A N 1
ATOM 714 C CA . THR A 1 89 ? 5.316 6.147 -24.369 1.00 59.56 89 THR A CA 1
ATOM 715 C C . THR A 1 89 ? 6.543 6.535 -25.189 1.00 59.56 89 THR A C 1
ATOM 717 O O . THR A 1 89 ? 7.675 6.430 -24.721 1.00 59.56 89 THR A O 1
ATOM 720 N N . ASP A 1 90 ? 6.315 7.015 -26.407 1.00 54.03 90 ASP A N 1
ATOM 721 C CA . ASP A 1 90 ? 7.325 7.615 -27.284 1.00 54.03 90 ASP A CA 1
ATOM 722 C C . ASP A 1 90 ? 7.801 8.996 -26.789 1.00 54.03 90 ASP A C 1
ATOM 724 O O . ASP A 1 90 ? 8.731 9.584 -27.342 1.00 54.03 90 ASP A O 1
ATOM 728 N N . HIS A 1 91 ? 7.209 9.504 -25.707 1.00 61.81 91 HIS A N 1
ATOM 729 C CA . HIS A 1 91 ? 7.613 10.724 -25.023 1.00 61.81 91 HIS A CA 1
ATOM 730 C C . HIS A 1 91 ? 8.459 10.446 -23.772 1.00 61.81 91 HIS A C 1
ATOM 732 O O . HIS A 1 91 ? 8.137 9.589 -22.944 1.00 61.81 91 HIS A O 1
ATOM 738 N N . GLY A 1 92 ? 9.526 11.233 -23.601 1.00 56.34 92 GLY A N 1
ATOM 739 C CA . GLY A 1 92 ? 10.332 11.253 -22.380 1.00 56.34 92 GLY A CA 1
ATOM 740 C C . GLY A 1 92 ? 9.619 11.987 -21.241 1.00 56.34 92 GLY A C 1
ATOM 741 O O . GLY A 1 92 ? 9.027 13.046 -21.449 1.00 56.34 92 GLY A O 1
ATOM 742 N N . ALA A 1 93 ? 9.690 11.448 -20.022 1.00 65.19 93 ALA A N 1
ATOM 743 C CA . ALA A 1 93 ? 9.058 12.066 -18.860 1.00 65.19 93 ALA A CA 1
ATOM 744 C C . ALA A 1 93 ? 9.792 13.350 -18.435 1.00 65.19 93 ALA A C 1
ATOM 746 O O . ALA A 1 93 ? 10.992 13.331 -18.156 1.00 65.19 93 ALA A O 1
ATOM 747 N N . VAL A 1 94 ? 9.058 14.461 -18.324 1.00 72.88 94 VAL A N 1
ATOM 748 C CA . VAL A 1 94 ? 9.555 15.695 -17.699 1.00 72.88 94 VAL A CA 1
ATOM 749 C C . VAL A 1 94 ? 9.270 15.620 -16.201 1.00 72.88 94 VAL A C 1
ATOM 751 O O . VAL A 1 94 ? 8.117 15.540 -15.782 1.00 72.88 94 VAL A O 1
ATOM 754 N N . MET A 1 95 ? 10.324 15.630 -15.385 1.00 70.75 95 MET A N 1
ATOM 755 C CA . MET A 1 95 ? 10.223 15.526 -13.929 1.00 70.75 95 MET A CA 1
ATOM 756 C C . MET A 1 95 ? 10.563 16.862 -13.268 1.00 70.75 95 MET A C 1
ATOM 758 O O . MET A 1 95 ? 11.646 17.399 -13.475 1.00 70.75 95 MET A O 1
ATOM 762 N N . THR A 1 96 ? 9.672 17.350 -12.406 1.00 75.94 96 THR A N 1
ATOM 763 C CA . THR A 1 96 ? 9.912 18.514 -11.543 1.00 75.94 96 THR A CA 1
ATOM 764 C C . THR A 1 96 ? 9.739 18.104 -10.087 1.00 75.94 96 THR A C 1
ATOM 766 O O . THR A 1 96 ? 8.795 17.397 -9.737 1.00 75.94 96 THR A O 1
ATOM 769 N N . THR A 1 97 ? 10.645 18.561 -9.221 1.00 80.25 97 THR A N 1
ATOM 770 C CA . THR A 1 97 ? 10.565 18.325 -7.774 1.00 80.25 97 THR A CA 1
ATOM 771 C C . THR A 1 97 ? 9.993 19.560 -7.091 1.00 80.25 97 THR A C 1
ATOM 773 O O . THR A 1 97 ? 10.603 20.624 -7.116 1.00 80.25 97 THR A O 1
ATOM 776 N N . LEU A 1 98 ? 8.826 19.418 -6.463 1.00 79.00 98 LEU A N 1
ATOM 777 C CA . LEU A 1 98 ? 8.182 20.483 -5.692 1.00 79.00 98 LEU A CA 1
ATOM 778 C C . LEU A 1 98 ? 8.277 20.166 -4.197 1.00 79.00 98 LEU A C 1
ATOM 780 O O . LEU A 1 98 ? 7.981 19.048 -3.772 1.00 79.00 98 LEU A O 1
ATOM 784 N N . ASN A 1 99 ? 8.688 21.146 -3.390 1.00 78.56 99 ASN A N 1
ATOM 785 C CA . ASN A 1 99 ? 8.783 21.000 -1.940 1.00 78.56 99 ASN A CA 1
ATOM 786 C C . ASN A 1 99 ? 7.545 21.600 -1.257 1.00 78.56 99 ASN A C 1
ATOM 788 O O . ASN A 1 99 ? 7.336 22.809 -1.281 1.00 78.56 99 ASN A O 1
ATOM 792 N N . PHE A 1 100 ? 6.759 20.742 -0.607 1.00 72.94 100 PHE A N 1
ATOM 793 C CA . PHE A 1 100 ? 5.520 21.102 0.085 1.00 72.94 100 PHE A CA 1
ATOM 794 C C . PHE A 1 100 ? 5.616 20.999 1.621 1.00 72.94 100 PHE A C 1
ATOM 796 O O . PHE A 1 100 ? 4.601 20.873 2.302 1.00 72.94 100 PHE A O 1
ATOM 803 N N . GLN A 1 101 ? 6.824 21.064 2.195 1.00 70.06 101 GLN A N 1
ATOM 804 C CA . GLN A 1 101 ? 7.080 20.914 3.641 1.00 70.06 101 GLN A CA 1
ATOM 805 C C . GLN A 1 101 ? 6.367 21.941 4.545 1.00 70.06 101 GLN A C 1
ATOM 807 O O . GLN A 1 101 ? 6.390 21.795 5.765 1.00 70.06 101 GLN A O 1
ATOM 812 N N . THR A 1 102 ? 5.748 22.983 3.988 1.00 67.06 102 THR A N 1
ATOM 813 C CA . THR A 1 102 ? 5.157 24.096 4.744 1.00 67.06 102 THR A CA 1
ATOM 814 C C . THR A 1 102 ? 3.659 23.964 5.018 1.00 67.06 102 THR A C 1
ATOM 816 O O . THR A 1 102 ? 3.119 24.781 5.767 1.00 67.06 102 THR A O 1
ATOM 819 N N . PHE A 1 103 ? 2.966 22.951 4.488 1.00 72.12 103 PHE A N 1
ATOM 820 C CA . PHE A 1 103 ? 1.543 22.784 4.786 1.00 72.12 103 PHE A CA 1
ATOM 821 C C . PHE A 1 103 ? 1.336 22.127 6.151 1.00 72.12 103 PHE A C 1
ATOM 823 O O . PHE A 1 103 ? 1.678 20.966 6.375 1.00 72.12 103 PHE A O 1
ATOM 830 N N . LYS A 1 104 ? 0.719 22.866 7.078 1.00 69.38 104 LYS A N 1
ATOM 831 C CA . LYS A 1 104 ? 0.161 22.269 8.294 1.00 69.38 104 LYS A CA 1
ATOM 832 C C . LYS A 1 104 ? -1.071 21.462 7.895 1.00 69.38 104 LYS A C 1
ATOM 834 O O . LYS A 1 104 ? -2.130 22.030 7.647 1.00 69.38 104 LYS A O 1
ATOM 839 N N . HIS A 1 105 ? -0.922 20.146 7.806 1.00 65.81 105 HIS A N 1
ATOM 840 C CA . HIS A 1 105 ? -2.059 19.255 7.618 1.00 65.81 105 HIS A CA 1
ATOM 841 C C . HIS A 1 105 ? -2.967 19.325 8.854 1.00 65.81 105 HIS A C 1
ATOM 843 O O . HIS A 1 105 ? -2.498 19.181 9.984 1.00 65.81 105 HIS A O 1
ATOM 849 N N . GLY A 1 106 ? -4.258 19.579 8.638 1.00 68.56 106 GLY A N 1
ATOM 850 C CA . GLY A 1 106 ? -5.271 19.441 9.682 1.00 68.56 106 GLY A CA 1
ATOM 851 C C . GLY A 1 106 ? -5.554 17.966 10.009 1.00 68.56 106 GLY A C 1
ATOM 852 O O . GLY A 1 106 ? -5.027 17.077 9.335 1.00 68.56 106 GLY A O 1
ATOM 853 N N . PRO A 1 107 ? -6.402 17.685 11.014 1.00 63.69 107 PRO A N 1
ATOM 854 C CA . PRO A 1 107 ? -6.849 16.328 11.319 1.00 63.69 107 PRO A CA 1
ATOM 855 C C . PRO A 1 107 ? -7.499 15.711 10.074 1.00 63.69 107 PRO A C 1
ATOM 857 O O . PRO A 1 107 ? -8.536 16.187 9.615 1.00 63.69 107 PRO A O 1
ATOM 860 N N . SER A 1 108 ? -6.878 14.686 9.488 1.00 68.25 108 SER A N 1
ATOM 861 C CA . SER A 1 108 ? -7.458 13.974 8.348 1.00 68.25 108 SER A CA 1
ATOM 862 C C . SER A 1 108 ? -8.162 12.712 8.822 1.00 68.25 108 SER A C 1
ATOM 864 O O . SER A 1 108 ? -7.629 11.991 9.665 1.00 68.25 108 SER A O 1
ATOM 866 N N . PHE A 1 109 ? -9.302 12.391 8.219 1.00 75.81 109 PHE A N 1
ATOM 867 C CA . PHE A 1 109 ? -9.932 11.090 8.407 1.00 75.81 109 PHE A CA 1
ATOM 868 C C . PHE A 1 109 ? -9.101 9.998 7.731 1.00 75.81 109 PHE A C 1
ATOM 870 O O . PHE A 1 109 ? -8.757 10.105 6.551 1.00 75.81 109 PHE A O 1
ATOM 877 N N . TYR A 1 110 ? -8.798 8.932 8.471 1.00 82.75 110 TYR A N 1
ATOM 878 C CA . TYR A 1 110 ? -8.214 7.733 7.887 1.00 82.75 110 TYR A CA 1
ATOM 879 C C . TYR A 1 110 ? -9.267 6.996 7.052 1.00 82.75 110 TYR A C 1
ATOM 881 O O . TYR A 1 110 ? -10.395 6.786 7.495 1.00 82.75 110 TYR A O 1
ATOM 889 N N . LYS A 1 111 ? -8.882 6.585 5.841 1.00 84.56 111 LYS A N 1
ATOM 890 C CA . LYS A 1 111 ? -9.661 5.683 4.990 1.00 84.56 111 LYS A CA 1
ATOM 891 C C . LYS A 1 111 ? -8.844 4.424 4.748 1.00 84.56 111 LYS A C 1
ATOM 893 O O . LYS A 1 111 ? -7.691 4.512 4.319 1.00 84.56 111 LYS A O 1
ATOM 898 N N . LEU A 1 112 ? -9.452 3.268 4.999 1.00 86.81 112 LEU A N 1
ATOM 899 C CA . LEU A 1 112 ? -8.827 1.980 4.732 1.00 86.81 112 LEU A CA 1
ATOM 900 C C . LEU A 1 112 ? -8.553 1.833 3.232 1.00 86.81 112 LEU A C 1
ATOM 902 O O . LEU A 1 112 ? -9.412 2.108 2.393 1.00 86.81 112 LEU A O 1
ATOM 906 N N . ASN A 1 113 ? -7.356 1.358 2.897 1.00 86.06 113 ASN A N 1
ATOM 907 C CA . ASN A 1 113 ? -7.056 0.936 1.540 1.00 86.06 113 ASN A CA 1
ATOM 908 C C . ASN A 1 113 ? -7.747 -0.407 1.269 1.00 86.06 113 ASN A C 1
ATOM 910 O O . ASN A 1 113 ? -7.269 -1.451 1.707 1.00 86.06 113 ASN A O 1
ATOM 914 N N . THR A 1 114 ? -8.847 -0.385 0.521 1.00 88.50 114 THR A N 1
ATOM 915 C CA . THR A 1 114 ? -9.659 -1.577 0.234 1.00 88.50 114 THR A CA 1
ATOM 916 C C . THR A 1 114 ? -8.915 -2.648 -0.561 1.00 88.50 114 THR A C 1
ATOM 918 O O . THR A 1 114 ? -9.283 -3.814 -0.477 1.00 88.50 114 THR A O 1
ATOM 921 N N . SER A 1 115 ? -7.820 -2.310 -1.257 1.00 87.06 115 SER A N 1
ATOM 922 C CA . SER A 1 115 ? -6.976 -3.321 -1.918 1.00 87.06 115 SER A CA 1
ATOM 923 C C . SER A 1 115 ? -6.336 -4.312 -0.941 1.00 87.06 115 SER A C 1
ATOM 925 O O . SER A 1 115 ? -5.924 -5.391 -1.360 1.00 87.06 115 SER A O 1
ATOM 927 N N . LEU A 1 116 ? -6.257 -3.975 0.353 1.00 90.31 116 LEU A N 1
ATOM 928 C CA . LEU A 1 116 ? -5.795 -4.900 1.387 1.00 90.31 116 LEU A CA 1
ATOM 929 C C . LEU A 1 116 ? -6.735 -6.088 1.581 1.00 90.31 116 LEU A C 1
ATOM 931 O O . LEU A 1 116 ? -6.265 -7.168 1.910 1.00 90.31 116 LEU A O 1
ATOM 935 N N . LEU A 1 117 ? -8.032 -5.916 1.317 1.00 92.69 117 LEU A N 1
ATOM 936 C CA . LEU A 1 117 ? -9.028 -6.980 1.468 1.00 92.69 117 LEU A CA 1
ATOM 937 C C . LEU A 1 117 ? -8.819 -8.128 0.469 1.00 92.69 117 LEU A C 1
ATOM 939 O O . LEU A 1 117 ? -9.333 -9.219 0.676 1.00 92.69 117 LEU A O 1
ATOM 943 N N . ASN A 1 118 ? -8.038 -7.892 -0.589 1.00 91.88 118 ASN A N 1
ATOM 944 C CA . ASN A 1 118 ? -7.669 -8.902 -1.577 1.00 91.88 118 ASN A CA 1
ATOM 945 C C . ASN A 1 118 ? -6.344 -9.612 -1.244 1.00 91.88 118 ASN A C 1
ATOM 947 O O . ASN A 1 118 ? -5.914 -10.468 -2.011 1.00 91.88 118 ASN A O 1
ATOM 951 N N . ASP A 1 119 ? -5.651 -9.233 -0.163 1.00 92.81 119 ASP A N 1
ATOM 952 C CA . ASP A 1 119 ? -4.423 -9.898 0.279 1.00 92.81 119 ASP A CA 1
ATOM 953 C C . ASP A 1 119 ? -4.753 -10.977 1.319 1.00 92.81 119 ASP A C 1
ATOM 955 O O . ASP A 1 119 ? -5.138 -10.627 2.439 1.00 92.81 119 ASP A O 1
ATOM 959 N N . PRO A 1 120 ? -4.550 -12.268 1.002 1.00 95.31 120 PRO A N 1
ATOM 960 C CA . PRO A 1 120 ? -4.813 -13.354 1.941 1.00 95.31 120 PRO A CA 1
ATOM 961 C C . PRO A 1 120 ? -4.067 -13.187 3.266 1.00 95.31 120 PRO A C 1
ATOM 963 O O . PRO A 1 120 ? -4.642 -13.416 4.321 1.00 95.31 120 PRO A O 1
ATOM 966 N N . ASN A 1 121 ? -2.825 -12.687 3.241 1.00 94.94 121 ASN A N 1
ATOM 967 C CA . ASN A 1 121 ? -2.037 -12.506 4.464 1.00 94.94 121 ASN A CA 1
ATOM 968 C C . ASN A 1 121 ? -2.651 -11.451 5.389 1.00 94.94 121 ASN A C 1
ATOM 970 O O . ASN A 1 121 ? -2.589 -11.578 6.610 1.00 94.94 121 ASN A O 1
ATOM 974 N N . TYR A 1 122 ? -3.230 -10.398 4.806 1.00 95.62 122 TYR A N 1
ATOM 975 C CA . TYR A 1 122 ? -3.931 -9.372 5.568 1.00 95.62 122 TYR A CA 1
ATOM 976 C C . TYR A 1 122 ? -5.219 -9.935 6.172 1.00 95.62 122 TYR A C 1
ATOM 978 O O . TYR A 1 122 ? -5.469 -9.743 7.359 1.00 95.62 122 TYR A O 1
ATOM 986 N N . VAL A 1 123 ? -6.010 -10.652 5.370 1.00 96.19 123 VAL A N 1
ATOM 987 C CA . VAL A 1 123 ? -7.268 -11.266 5.813 1.00 96.19 123 VAL A CA 1
ATOM 988 C C . VAL A 1 123 ? -7.014 -12.261 6.945 1.00 96.19 123 VAL A C 1
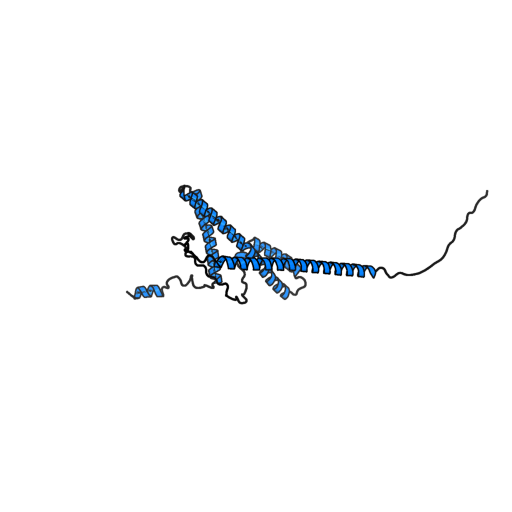ATOM 990 O O . VAL A 1 123 ? -7.663 -12.178 7.984 1.00 96.19 123 VAL A O 1
ATOM 993 N N . ASP A 1 124 ? -6.014 -13.127 6.802 1.00 96.50 124 ASP A N 1
ATOM 994 C CA . ASP A 1 124 ? -5.634 -14.099 7.829 1.00 96.50 124 ASP A CA 1
ATOM 995 C C . ASP A 1 124 ? -5.159 -13.424 9.118 1.00 96.50 124 ASP A C 1
ATOM 997 O O . ASP A 1 124 ? -5.492 -13.871 10.214 1.00 96.50 124 ASP A O 1
ATOM 1001 N N . MET A 1 125 ? -4.388 -12.339 9.008 1.00 96.31 125 MET A N 1
ATOM 1002 C CA . MET A 1 125 ? -3.936 -11.564 10.163 1.00 96.31 125 MET A CA 1
ATOM 1003 C C . MET A 1 125 ? -5.114 -10.926 10.910 1.00 96.31 125 MET A C 1
ATOM 1005 O O . MET A 1 125 ? -5.155 -10.988 12.137 1.00 96.31 125 MET A O 1
ATOM 1009 N N . ILE A 1 126 ? -6.075 -10.341 10.188 1.00 96.44 126 ILE A N 1
ATOM 1010 C CA . ILE A 1 126 ? -7.274 -9.755 10.798 1.00 96.44 126 ILE A CA 1
ATOM 1011 C C . ILE A 1 126 ? -8.143 -10.838 11.435 1.00 96.44 126 ILE A C 1
ATOM 1013 O O . ILE A 1 126 ? -8.571 -10.654 12.568 1.00 96.44 126 ILE A O 1
ATOM 1017 N N . ASN A 1 127 ? -8.359 -11.974 10.770 1.00 95.31 127 ASN A N 1
ATOM 1018 C CA . ASN A 1 127 ? -9.151 -13.073 11.329 1.00 95.31 127 ASN A CA 1
ATOM 1019 C C . ASN A 1 127 ? -8.542 -13.609 12.631 1.00 95.31 127 ASN A C 1
ATOM 1021 O O . ASN A 1 127 ? -9.245 -13.719 13.628 1.00 95.31 127 ASN A O 1
ATOM 1025 N N . LYS A 1 128 ? -7.221 -13.833 12.664 1.00 95.00 128 LYS A N 1
ATOM 1026 C CA . LYS A 1 128 ? -6.516 -14.231 13.895 1.00 95.00 128 LYS A CA 1
ATOM 1027 C C . LYS A 1 128 ? -6.684 -13.208 15.013 1.00 95.00 128 LYS A C 1
ATOM 1029 O O . LYS A 1 128 ? -6.899 -13.575 16.161 1.00 95.00 128 LYS A O 1
ATOM 1034 N N . TYR A 1 129 ? -6.593 -11.925 14.676 1.00 95.56 129 TYR A N 1
ATOM 1035 C CA . TYR A 1 129 ? -6.811 -10.864 15.648 1.00 95.56 129 TYR A CA 1
ATOM 1036 C C . TYR A 1 129 ? -8.256 -10.858 16.176 1.00 95.56 129 TYR A C 1
ATOM 1038 O O . TYR A 1 129 ? -8.460 -10.696 17.376 1.00 95.56 129 TYR A O 1
ATOM 1046 N N . LEU A 1 130 ? -9.256 -11.071 15.313 1.00 94.31 130 LEU A N 1
ATOM 1047 C CA . LEU A 1 130 ? -10.663 -11.163 15.717 1.00 94.31 130 LEU A CA 1
ATOM 1048 C C . LEU A 1 130 ? -10.902 -12.325 16.692 1.00 94.31 130 LEU A C 1
ATOM 1050 O O . LEU A 1 130 ? -11.589 -12.128 17.694 1.00 94.31 130 LEU A O 1
ATOM 1054 N N . ASP A 1 131 ? -10.282 -13.484 16.454 1.00 92.50 131 ASP A N 1
ATOM 1055 C CA . ASP A 1 131 ? -10.375 -14.649 17.347 1.00 92.50 131 ASP A CA 1
ATOM 1056 C C . ASP A 1 131 ? -9.832 -14.349 18.761 1.00 92.50 131 ASP A C 1
ATOM 1058 O O . ASP A 1 131 ? -10.318 -14.876 19.766 1.00 92.50 131 ASP A O 1
ATOM 1062 N N . GLU A 1 132 ? -8.823 -13.480 18.863 1.00 92.62 132 GLU A N 1
ATOM 1063 C CA . GLU A 1 132 ? -8.225 -13.054 20.133 1.00 92.62 132 GLU A CA 1
ATOM 1064 C C . GLU A 1 132 ? -8.974 -11.875 20.782 1.00 92.62 132 GLU A C 1
ATOM 1066 O O . GLU A 1 132 ? -8.990 -11.744 22.013 1.00 92.62 132 GLU A O 1
ATOM 1071 N N . ALA A 1 133 ? -9.616 -11.026 19.976 1.00 91.50 133 ALA A N 1
ATOM 1072 C CA . ALA A 1 133 ? -10.259 -9.791 20.415 1.00 91.50 133 ALA A CA 1
ATOM 1073 C C . ALA A 1 133 ? -11.435 -10.039 21.372 1.00 91.50 133 ALA A C 1
ATOM 1075 O O . ALA A 1 133 ? -11.592 -9.305 22.351 1.00 91.50 133 ALA A O 1
ATOM 1076 N N . ASP A 1 134 ? -12.212 -11.104 21.156 1.00 86.31 134 ASP A N 1
ATOM 1077 C CA . ASP A 1 134 ? -13.339 -11.458 22.032 1.00 86.31 134 ASP A CA 1
ATOM 1078 C C . ASP A 1 134 ? -12.889 -11.734 23.470 1.00 86.31 134 ASP A C 1
ATOM 1080 O O . ASP A 1 134 ? -13.540 -11.310 24.430 1.00 86.31 134 ASP A O 1
ATOM 1084 N N . ARG A 1 135 ? -11.734 -12.393 23.626 1.00 90.81 135 ARG A N 1
ATOM 1085 C CA . ARG A 1 135 ? -11.104 -12.618 24.934 1.00 90.81 135 ARG A CA 1
ATOM 1086 C C . ARG A 1 135 ? -10.512 -11.332 25.491 1.00 90.81 135 ARG A C 1
ATOM 1088 O O . ARG A 1 135 ? -10.684 -11.038 26.670 1.00 90.81 135 ARG A O 1
ATOM 1095 N N . LYS A 1 136 ? -9.827 -10.558 24.648 1.00 92.12 136 LYS A N 1
ATOM 1096 C CA . LYS A 1 136 ? -9.160 -9.309 25.040 1.00 92.12 136 LYS A CA 1
ATOM 1097 C C . LYS A 1 136 ? -10.134 -8.281 25.616 1.00 92.12 136 LYS A C 1
ATOM 1099 O O . LYS A 1 136 ? -9.791 -7.578 26.562 1.00 92.12 136 LYS A O 1
ATOM 1104 N N . PHE A 1 137 ? -11.342 -8.209 25.067 1.00 92.62 137 PHE A N 1
ATOM 1105 C CA . PHE A 1 137 ? -12.364 -7.248 25.473 1.00 92.62 137 PHE A CA 1
ATOM 1106 C C . PHE A 1 137 ? -13.525 -7.894 26.229 1.00 92.62 137 PHE A C 1
ATOM 1108 O O . PHE A 1 137 ? -14.622 -7.341 26.249 1.00 92.62 137 PHE A O 1
ATOM 1115 N N . GLN A 1 138 ? -13.323 -9.063 26.842 1.00 91.31 138 GLN A N 1
ATOM 1116 C CA . GLN A 1 138 ? -14.398 -9.818 27.492 1.00 91.31 138 GLN A CA 1
ATOM 1117 C C . GLN A 1 138 ? -15.178 -8.989 28.532 1.00 91.31 138 GLN A C 1
ATOM 1119 O O . GLN A 1 138 ? -16.404 -9.090 28.565 1.00 91.31 138 GLN A O 1
ATOM 1124 N N . ASP A 1 139 ? -14.483 -8.116 29.271 1.00 93.25 139 ASP A N 1
ATOM 1125 C CA . ASP A 1 139 ? -15.005 -7.344 30.409 1.00 93.25 139 ASP A CA 1
ATOM 1126 C C . ASP A 1 139 ? -15.696 -6.023 30.019 1.00 93.25 139 ASP A C 1
ATOM 1128 O O . ASP A 1 139 ? -16.212 -5.312 30.881 1.00 93.25 139 ASP A O 1
ATOM 1132 N N . LEU A 1 140 ? -15.700 -5.664 28.731 1.00 93.06 140 LEU A N 1
ATOM 1133 C CA . LEU A 1 140 ? -16.323 -4.431 28.239 1.00 93.06 140 LEU A CA 1
ATOM 1134 C C . LEU A 1 140 ? -17.788 -4.666 27.840 1.00 93.06 140 LEU A C 1
ATOM 1136 O O . LEU A 1 140 ? -18.187 -5.782 27.503 1.00 93.06 140 LEU A O 1
ATOM 1140 N N . ASP A 1 141 ? -18.601 -3.610 27.819 1.00 95.00 141 ASP A N 1
ATOM 1141 C CA . ASP A 1 141 ? -19.929 -3.684 27.207 1.00 95.00 141 ASP A CA 1
ATOM 1142 C C . ASP A 1 141 ? -19.830 -3.808 25.676 1.00 95.00 141 ASP A C 1
ATOM 1144 O O . ASP A 1 141 ? -18.819 -3.457 25.067 1.00 95.00 141 ASP A O 1
ATOM 1148 N N . LEU A 1 142 ? -20.892 -4.299 25.031 1.00 93.00 142 LEU A N 1
ATOM 1149 C CA . LEU A 1 142 ? -20.887 -4.588 23.594 1.00 93.00 142 LEU A CA 1
ATOM 1150 C C . LEU A 1 142 ? -20.571 -3.362 22.719 1.00 93.00 142 LEU A C 1
ATOM 1152 O O . LEU A 1 142 ? -19.909 -3.500 21.689 1.00 93.00 142 LEU A O 1
ATOM 1156 N N . HIS A 1 143 ? -21.027 -2.171 23.114 1.00 94.44 143 HIS A N 1
ATOM 1157 C CA . HIS A 1 143 ? -20.753 -0.947 22.370 1.00 94.44 143 HIS A CA 1
ATOM 1158 C C . HIS A 1 143 ? -19.270 -0.587 22.472 1.00 94.44 143 HIS A C 1
ATOM 1160 O O . HIS A 1 143 ? -18.616 -0.355 21.455 1.00 94.44 143 HIS A O 1
ATOM 1166 N N . LEU A 1 144 ? -18.713 -0.623 23.681 1.00 94.31 144 LEU A N 1
ATOM 1167 C CA . LEU A 1 144 ? -17.309 -0.318 23.907 1.00 94.31 144 LEU A CA 1
ATOM 1168 C C . LEU A 1 144 ? -16.381 -1.359 23.263 1.00 94.31 144 LEU A C 1
ATOM 1170 O O . LEU A 1 144 ? -15.370 -0.971 22.679 1.00 94.31 144 LEU A O 1
ATOM 1174 N N . LYS A 1 145 ? -16.747 -2.652 23.268 1.00 94.56 145 LYS A N 1
ATOM 1175 C CA . LYS A 1 145 ? -16.037 -3.699 22.504 1.00 94.56 145 LYS A CA 1
ATOM 1176 C C . LYS A 1 145 ? -15.928 -3.323 21.030 1.00 94.56 145 LYS A C 1
ATOM 1178 O O . LYS A 1 145 ? -14.845 -3.388 20.459 1.00 94.56 145 LYS A O 1
ATOM 1183 N N . TRP A 1 146 ? -17.036 -2.896 20.424 1.00 94.31 146 TRP A N 1
ATOM 1184 C CA . TRP A 1 146 ? -17.066 -2.510 19.016 1.00 94.31 146 TRP A CA 1
ATOM 1185 C C . TRP A 1 146 ? -16.202 -1.279 18.717 1.00 94.31 146 TRP A C 1
ATOM 1187 O O . TRP A 1 146 ? -15.494 -1.251 17.709 1.00 94.31 146 TRP A O 1
ATOM 1197 N N . GLU A 1 147 ? -16.218 -0.266 19.586 1.00 95.31 147 GLU A N 1
ATOM 1198 C CA . GLU A 1 147 ? -15.350 0.907 19.433 1.00 95.31 147 GLU A CA 1
ATOM 1199 C C . GLU A 1 147 ? -13.864 0.535 19.527 1.00 95.31 147 GLU A C 1
ATOM 1201 O O . GLU A 1 147 ? -13.086 0.936 18.660 1.00 95.31 147 GLU A O 1
ATOM 1206 N N . MET A 1 148 ? -13.479 -0.283 20.514 1.00 94.56 148 MET A N 1
ATOM 1207 C CA . MET A 1 148 ? -12.098 -0.766 20.654 1.00 94.56 148 MET A CA 1
ATOM 1208 C C . MET A 1 148 ? -11.663 -1.580 19.434 1.00 94.56 148 MET A C 1
ATOM 1210 O O . MET A 1 148 ? -10.586 -1.349 18.887 1.00 94.56 148 MET A O 1
ATOM 1214 N N . LEU A 1 149 ? -12.535 -2.466 18.951 1.00 95.19 149 LEU A N 1
ATOM 1215 C CA . LEU A 1 149 ? -12.268 -3.296 17.784 1.00 95.19 149 LEU A CA 1
ATOM 1216 C C . LEU A 1 149 ? -11.996 -2.453 16.532 1.00 95.19 149 LEU A C 1
ATOM 1218 O O . LEU A 1 149 ? -11.027 -2.694 15.816 1.00 95.19 149 LEU A O 1
ATOM 1222 N N . LYS A 1 150 ? -12.819 -1.429 16.273 1.00 92.38 150 LYS A N 1
ATOM 1223 C CA . LYS A 1 150 ? -12.621 -0.522 15.132 1.00 92.38 150 LYS A CA 1
ATOM 1224 C C . LYS A 1 150 ? -11.284 0.210 15.206 1.00 92.38 150 LYS A C 1
ATOM 1226 O O . LYS A 1 150 ? -10.625 0.358 14.176 1.00 92.38 150 LYS A O 1
ATOM 1231 N N . ILE A 1 151 ? -10.907 0.685 16.394 1.00 93.12 151 ILE A N 1
ATOM 1232 C CA . ILE A 1 151 ? -9.648 1.407 16.606 1.00 93.12 151 ILE A CA 1
ATOM 1233 C C . ILE A 1 151 ? -8.468 0.477 16.329 1.00 93.12 151 ILE A C 1
ATOM 1235 O O . ILE A 1 151 ? -7.627 0.798 15.490 1.00 93.12 151 ILE A O 1
ATOM 1239 N N . GLU A 1 152 ? -8.438 -0.698 16.953 1.00 95.06 152 GLU A N 1
ATOM 1240 C CA . GLU A 1 152 ? -7.314 -1.621 16.808 1.00 95.06 152 GLU A CA 1
ATOM 1241 C C . GLU A 1 152 ? -7.209 -2.201 15.392 1.00 95.06 152 GLU A C 1
ATOM 1243 O O . GLU A 1 152 ? -6.114 -2.247 14.832 1.00 95.06 152 GLU A O 1
ATOM 1248 N N . ILE A 1 153 ? -8.328 -2.540 14.739 1.00 95.00 153 ILE A N 1
ATOM 1249 C CA . ILE A 1 153 ? -8.312 -2.949 13.325 1.00 95.00 153 ILE A CA 1
ATOM 1250 C C . ILE A 1 153 ? -7.745 -1.827 12.451 1.00 95.00 153 ILE A C 1
ATOM 1252 O O . ILE A 1 153 ? -6.958 -2.095 11.537 1.00 95.00 153 ILE A O 1
ATOM 1256 N N . ALA A 1 154 ? -8.112 -0.569 12.710 1.00 93.62 154 ALA A N 1
ATOM 1257 C CA . ALA A 1 154 ? -7.570 0.561 11.964 1.00 93.62 154 ALA A CA 1
ATOM 1258 C C . ALA A 1 154 ? -6.060 0.724 12.193 1.00 93.62 154 ALA A C 1
ATOM 1260 O O . ALA A 1 154 ? -5.339 1.026 11.240 1.00 93.62 154 ALA A O 1
ATOM 1261 N N . GLU A 1 155 ? -5.566 0.516 13.413 1.00 93.75 155 GLU A N 1
ATOM 1262 C CA . GLU A 1 155 ? -4.136 0.570 13.741 1.00 93.75 155 GLU A CA 1
ATOM 1263 C C . GLU A 1 155 ? -3.350 -0.553 13.058 1.00 93.75 155 GLU A C 1
ATOM 1265 O O . GLU A 1 155 ? -2.401 -0.271 12.320 1.00 93.75 155 GLU A O 1
ATOM 1270 N N . ILE A 1 156 ? -3.808 -1.799 13.194 1.00 95.25 156 ILE A N 1
ATOM 1271 C CA . ILE A 1 156 ? -3.214 -2.981 12.552 1.00 95.25 156 ILE A CA 1
ATOM 1272 C C . ILE A 1 156 ? -3.171 -2.794 11.031 1.00 95.25 156 ILE A C 1
ATOM 1274 O O . ILE A 1 156 ? -2.152 -3.030 10.380 1.00 95.25 156 ILE A O 1
ATOM 1278 N N . SER A 1 157 ? -4.258 -2.291 10.442 1.00 95.44 157 SER A N 1
ATOM 1279 C CA . SER A 1 157 ? -4.338 -2.050 8.997 1.00 95.44 157 SER A CA 1
ATOM 1280 C C . SER A 1 157 ? -3.383 -0.958 8.519 1.00 95.44 157 SER A C 1
ATOM 1282 O O . SER A 1 157 ? -2.800 -1.056 7.431 1.00 95.44 157 SER A O 1
ATOM 1284 N N . GLN A 1 158 ? -3.202 0.095 9.319 1.00 92.56 158 GLN A N 1
ATOM 1285 C CA . GLN A 1 158 ? -2.229 1.147 9.037 1.00 92.56 158 GLN A CA 1
ATOM 1286 C C . GLN A 1 158 ? -0.798 0.620 9.114 1.00 92.56 158 GLN A C 1
ATOM 1288 O O . GLN A 1 158 ? 0.012 0.948 8.244 1.00 92.56 158 GLN A O 1
ATOM 1293 N N . GLU A 1 159 ? -0.478 -0.182 10.125 1.00 93.31 159 GLU A N 1
ATOM 1294 C CA . GLU A 1 159 ? 0.846 -0.776 10.292 1.00 93.31 159 GLU A CA 1
ATOM 1295 C C . GLU A 1 159 ? 1.177 -1.736 9.148 1.00 93.31 159 GLU A C 1
ATOM 1297 O O . GLU A 1 159 ? 2.210 -1.577 8.492 1.00 93.31 159 GLU A O 1
ATOM 1302 N N . PHE A 1 160 ? 0.247 -2.626 8.801 1.00 94.25 160 PHE A N 1
ATOM 1303 C CA . PHE A 1 160 ? 0.389 -3.533 7.665 1.00 94.25 160 PHE A CA 1
ATOM 1304 C C . PHE A 1 160 ? 0.627 -2.777 6.350 1.00 94.25 160 PHE A C 1
ATOM 1306 O O . PHE A 1 160 ? 1.539 -3.095 5.585 1.00 94.25 160 PHE A O 1
ATOM 1313 N N . SER A 1 161 ? -0.143 -1.710 6.103 1.00 89.81 161 SER A N 1
ATOM 1314 C CA . SER A 1 161 ? 0.039 -0.852 4.924 1.00 89.81 161 SER A CA 1
ATOM 1315 C C . SER A 1 161 ? 1.431 -0.219 4.875 1.00 89.81 161 SER A C 1
ATOM 1317 O O . SER A 1 161 ? 2.060 -0.169 3.814 1.00 89.81 161 SER A O 1
ATOM 1319 N N . LYS A 1 162 ? 1.915 0.288 6.017 1.00 89.19 162 LYS A N 1
ATOM 1320 C CA . LYS A 1 162 ? 3.235 0.921 6.131 1.00 89.19 162 LYS A CA 1
ATOM 1321 C C . LYS A 1 162 ? 4.348 -0.088 5.865 1.00 89.19 162 LYS A C 1
ATOM 1323 O O . LYS A 1 162 ? 5.264 0.242 5.118 1.00 89.19 162 LYS A O 1
ATOM 1328 N N . ALA A 1 163 ? 4.238 -1.300 6.405 1.00 90.44 163 ALA A N 1
ATOM 1329 C CA . ALA A 1 163 ? 5.206 -2.374 6.194 1.00 90.44 163 ALA A CA 1
ATOM 1330 C C . ALA A 1 163 ? 5.229 -2.872 4.738 1.00 90.44 163 ALA A C 1
ATOM 1332 O O . ALA A 1 163 ? 6.293 -3.149 4.187 1.00 90.44 163 ALA A O 1
ATOM 1333 N N . LYS A 1 164 ? 4.070 -2.917 4.071 1.00 87.94 164 LYS A N 1
ATOM 1334 C CA . LYS A 1 164 ? 3.952 -3.401 2.689 1.00 87.94 164 LYS A CA 1
ATOM 1335 C C . LYS A 1 164 ? 4.504 -2.426 1.643 1.00 87.94 164 LYS A C 1
ATOM 1337 O O . LYS A 1 164 ? 4.927 -2.844 0.568 1.00 87.94 164 LYS A O 1
ATOM 1342 N N . ASN A 1 165 ? 4.512 -1.124 1.928 1.00 84.56 165 ASN A N 1
ATOM 1343 C CA . ASN A 1 165 ? 4.951 -0.104 0.968 1.00 84.56 165 ASN A CA 1
ATOM 1344 C C . ASN A 1 165 ? 6.427 -0.242 0.533 1.00 84.56 165 ASN A C 1
ATOM 1346 O O . ASN A 1 165 ? 6.672 -0.234 -0.674 1.00 84.56 165 ASN A O 1
ATOM 1350 N N . PRO A 1 166 ? 7.412 -0.382 1.443 1.00 87.88 166 PRO A N 1
ATOM 1351 C CA . PRO A 1 166 ? 8.802 -0.646 1.070 1.00 87.88 166 PRO A CA 1
ATOM 1352 C C . PRO A 1 166 ? 8.963 -1.923 0.246 1.00 87.88 166 PRO A C 1
ATOM 1354 O O . PRO A 1 166 ? 9.642 -1.901 -0.776 1.00 87.88 166 PRO A O 1
ATOM 1357 N N . GLN A 1 167 ? 8.279 -3.002 0.640 1.00 86.12 167 GLN A N 1
ATOM 1358 C CA . GLN A 1 167 ? 8.326 -4.286 -0.060 1.00 86.12 167 GLN A CA 1
ATOM 1359 C C . GLN A 1 167 ? 7.889 -4.139 -1.522 1.00 86.12 167 GLN A C 1
ATOM 1361 O O . GLN A 1 167 ? 8.607 -4.532 -2.435 1.00 86.12 167 GLN A O 1
ATOM 1366 N N . ARG A 1 168 ? 6.757 -3.460 -1.750 1.00 84.62 168 ARG A N 1
ATOM 1367 C CA . ARG A 1 168 ? 6.236 -3.189 -3.097 1.00 84.62 168 ARG A CA 1
ATOM 1368 C C . ARG A 1 168 ? 7.195 -2.364 -3.949 1.00 84.62 168 ARG A C 1
ATOM 1370 O O . ARG A 1 168 ? 7.266 -2.593 -5.155 1.00 84.62 168 ARG A O 1
ATOM 1377 N N . LYS A 1 169 ? 7.900 -1.398 -3.347 1.00 85.81 169 LYS A N 1
ATOM 1378 C CA . LYS A 1 169 ? 8.903 -0.588 -4.053 1.00 85.81 169 LYS A CA 1
ATOM 1379 C C . LYS A 1 169 ? 10.079 -1.448 -4.492 1.00 85.81 169 LYS A C 1
ATOM 1381 O O . LYS A 1 169 ? 10.377 -1.469 -5.675 1.00 85.81 169 LYS A O 1
ATOM 1386 N N . ILE A 1 170 ? 10.642 -2.232 -3.573 1.00 89.25 170 ILE A N 1
ATOM 1387 C CA . ILE A 1 170 ? 11.754 -3.144 -3.866 1.00 89.25 170 ILE A CA 1
ATOM 1388 C C . ILE A 1 170 ? 11.367 -4.138 -4.967 1.00 89.25 170 ILE A C 1
ATOM 1390 O O . ILE A 1 170 ? 12.108 -4.307 -5.926 1.00 89.25 170 ILE A O 1
ATOM 1394 N N . GLU A 1 171 ? 10.187 -4.758 -4.878 1.00 88.56 171 GLU A N 1
ATOM 1395 C CA . GLU A 1 171 ? 9.683 -5.666 -5.919 1.00 88.56 171 GLU A CA 1
ATOM 1396 C C . GLU A 1 171 ? 9.586 -4.992 -7.294 1.00 88.56 171 GLU A C 1
ATOM 1398 O O . GLU A 1 171 ? 9.876 -5.615 -8.314 1.00 88.56 171 GLU A O 1
ATOM 1403 N N . THR A 1 172 ? 9.161 -3.728 -7.325 1.00 86.81 172 THR A N 1
ATOM 1404 C CA . THR A 1 172 ? 9.029 -2.958 -8.568 1.00 86.81 172 THR A CA 1
ATOM 1405 C C . THR A 1 172 ? 10.404 -2.595 -9.127 1.00 86.81 172 THR A C 1
ATOM 1407 O O . THR A 1 172 ? 10.636 -2.785 -10.318 1.00 86.81 172 THR A O 1
ATOM 1410 N N . ASP A 1 173 ? 11.337 -2.172 -8.272 1.00 86.81 173 ASP A N 1
ATOM 1411 C CA . ASP A 1 173 ? 12.710 -1.833 -8.659 1.00 86.81 173 ASP A CA 1
ATOM 1412 C C . ASP A 1 173 ? 13.456 -3.057 -9.208 1.00 86.81 173 ASP A C 1
ATOM 1414 O O . ASP A 1 173 ? 14.103 -2.974 -10.250 1.00 86.81 173 ASP A O 1
ATOM 1418 N N . VAL A 1 174 ? 13.302 -4.222 -8.569 1.00 91.75 174 VAL A N 1
ATOM 1419 C CA . VAL A 1 174 ? 13.884 -5.487 -9.046 1.00 91.75 174 VAL A CA 1
ATOM 1420 C C . VAL A 1 174 ? 13.331 -5.860 -10.421 1.00 91.75 174 VAL A C 1
ATOM 1422 O O . VAL A 1 174 ? 14.097 -6.222 -11.312 1.00 91.75 174 VAL A O 1
ATOM 1425 N N . LYS A 1 175 ? 12.014 -5.746 -10.631 1.00 88.56 175 LYS A N 1
ATOM 1426 C CA . LYS A 1 175 ? 11.399 -6.012 -11.943 1.00 88.56 175 LYS A CA 1
ATOM 1427 C C . LYS A 1 175 ? 11.878 -5.034 -13.013 1.00 88.56 175 LYS A C 1
ATOM 1429 O O . LYS A 1 175 ? 12.127 -5.455 -14.140 1.00 88.56 175 LYS A O 1
ATOM 1434 N N . GLN A 1 176 ? 12.049 -3.760 -12.664 1.00 86.50 176 GLN A N 1
ATOM 1435 C CA . GLN A 1 176 ? 12.595 -2.757 -13.575 1.00 86.50 176 GLN A CA 1
ATOM 1436 C C . GLN A 1 176 ? 14.054 -3.057 -13.934 1.00 86.50 176 GLN A C 1
ATOM 1438 O O . GLN A 1 176 ? 14.433 -2.947 -15.097 1.00 86.50 176 GLN A O 1
ATOM 1443 N N . GLN A 1 177 ? 14.867 -3.480 -12.965 1.00 88.12 177 GLN A N 1
ATOM 1444 C CA . GLN A 1 177 ? 16.247 -3.884 -13.219 1.00 88.12 177 GLN A CA 1
ATOM 1445 C C . GLN A 1 177 ? 16.308 -5.098 -14.157 1.00 88.12 177 GLN A C 1
ATOM 1447 O O . GLN A 1 177 ? 17.033 -5.058 -15.148 1.00 88.12 177 GLN A O 1
ATOM 1452 N N . GLN A 1 178 ? 15.499 -6.131 -13.900 1.00 88.69 178 GLN A N 1
ATOM 1453 C CA . GLN A 1 178 ? 15.402 -7.310 -14.769 1.00 88.69 178 GLN A CA 1
ATOM 1454 C C . GLN A 1 178 ? 14.994 -6.943 -16.197 1.00 88.69 178 GLN A C 1
ATOM 1456 O O . GLN A 1 178 ? 15.533 -7.490 -17.157 1.00 88.69 178 GLN A O 1
ATOM 1461 N N . LEU A 1 179 ? 14.048 -6.013 -16.343 1.00 87.19 179 LEU A N 1
ATOM 1462 C CA . LEU A 1 179 ? 13.630 -5.523 -17.649 1.00 87.19 179 LEU A CA 1
ATOM 1463 C C . LEU A 1 179 ? 14.786 -4.821 -18.372 1.00 87.19 179 LEU A C 1
ATOM 1465 O O . LEU A 1 179 ? 15.068 -5.154 -19.518 1.00 87.19 179 LEU A O 1
ATOM 1469 N N . ASN A 1 180 ? 15.489 -3.913 -17.692 1.00 84.19 180 ASN A N 1
ATOM 1470 C CA . ASN A 1 180 ? 16.618 -3.185 -18.273 1.00 84.19 180 ASN A CA 1
ATOM 1471 C C . ASN A 1 180 ? 17.740 -4.136 -18.724 1.00 84.19 180 ASN A C 1
ATOM 1473 O O . ASN A 1 180 ? 18.335 -3.937 -19.781 1.00 84.19 180 ASN A O 1
ATOM 1477 N N . GLU A 1 181 ? 18.035 -5.171 -17.933 1.00 87.38 181 GLU A N 1
ATOM 1478 C CA . GLU A 1 181 ? 19.017 -6.201 -18.285 1.00 87.38 181 GLU A CA 1
ATOM 1479 C C . GLU A 1 181 ? 18.582 -6.960 -19.546 1.00 87.38 181 GLU A C 1
ATOM 1481 O O . GLU A 1 181 ? 19.352 -7.068 -20.501 1.00 87.38 181 GLU A O 1
ATOM 1486 N N . LEU A 1 182 ? 17.330 -7.422 -19.598 1.00 84.62 182 LEU A N 1
ATOM 1487 C CA . LEU A 1 182 ? 16.788 -8.135 -20.756 1.00 84.62 182 LEU A CA 1
ATOM 1488 C C . LEU A 1 182 ? 16.745 -7.271 -22.022 1.00 84.62 182 LEU A C 1
ATOM 1490 O O . LEU A 1 182 ? 17.066 -7.768 -23.097 1.00 84.62 182 LEU A O 1
ATOM 1494 N N . GLU A 1 183 ? 16.419 -5.984 -21.919 1.00 81.88 183 GLU A N 1
ATOM 1495 C CA . GLU A 1 183 ? 16.435 -5.056 -23.059 1.00 81.88 183 GLU A CA 1
ATOM 1496 C C . GLU A 1 183 ? 17.856 -4.816 -23.599 1.00 81.88 183 GLU A C 1
ATOM 1498 O O . GLU A 1 183 ? 18.059 -4.715 -24.815 1.00 81.88 183 GLU A O 1
ATOM 1503 N N . GLN A 1 184 ? 18.870 -4.805 -22.726 1.00 82.19 184 GLN A N 1
ATOM 1504 C CA . GLN A 1 184 ? 20.274 -4.755 -23.149 1.00 82.19 184 GLN A CA 1
ATOM 1505 C C . GLN A 1 184 ? 20.712 -6.030 -23.878 1.00 82.19 184 GLN A C 1
ATOM 1507 O O . GLN A 1 184 ? 21.508 -5.947 -24.816 1.00 82.19 184 GLN A O 1
ATOM 1512 N N . PHE A 1 185 ? 20.217 -7.201 -23.466 1.00 78.12 185 PHE A N 1
ATOM 1513 C CA . PHE A 1 185 ? 20.477 -8.462 -24.166 1.00 78.12 185 PHE A CA 1
ATOM 1514 C C . PHE A 1 185 ? 19.721 -8.550 -25.494 1.00 78.12 185 PHE A C 1
ATOM 1516 O O . PHE A 1 185 ? 20.322 -8.922 -26.498 1.00 78.12 185 PHE A O 1
ATOM 1523 N N . PHE A 1 186 ? 18.460 -8.116 -25.537 1.00 75.56 186 PHE A N 1
ATOM 1524 C CA . PHE A 1 186 ? 17.660 -8.047 -26.763 1.00 75.56 186 PHE A CA 1
ATOM 1525 C C . PHE A 1 186 ? 18.307 -7.155 -27.831 1.00 75.56 186 PHE A C 1
ATOM 1527 O O . PHE A 1 186 ? 18.318 -7.491 -29.011 1.00 75.56 186 PHE A O 1
ATOM 1534 N N . SER A 1 187 ? 18.942 -6.056 -27.412 1.00 73.88 187 SER A N 1
ATOM 1535 C CA . SER A 1 187 ? 19.712 -5.184 -28.312 1.00 73.88 187 SER A CA 1
ATOM 1536 C C . SER A 1 187 ? 20.902 -5.893 -28.984 1.00 73.88 187 SER A C 1
ATOM 1538 O O . SER A 1 187 ? 21.408 -5.409 -29.994 1.00 73.88 187 SER A O 1
ATOM 1540 N N . LYS A 1 188 ? 21.374 -7.015 -28.422 1.00 77.44 188 LYS A N 1
ATOM 1541 C CA . LYS A 1 188 ? 22.503 -7.813 -28.932 1.00 77.44 188 LYS A CA 1
ATOM 1542 C C . LYS A 1 188 ? 22.052 -9.069 -29.682 1.00 77.44 188 LYS A C 1
ATOM 1544 O O . LYS A 1 188 ? 22.752 -9.481 -30.601 1.00 77.44 188 LYS A O 1
ATOM 1549 N N . ASP A 1 189 ? 20.916 -9.655 -29.306 1.00 76.25 189 ASP A N 1
ATOM 1550 C CA . ASP A 1 189 ? 20.309 -10.818 -29.966 1.00 76.25 189 ASP A CA 1
ATOM 1551 C C . ASP A 1 189 ? 18.778 -10.647 -30.097 1.00 76.25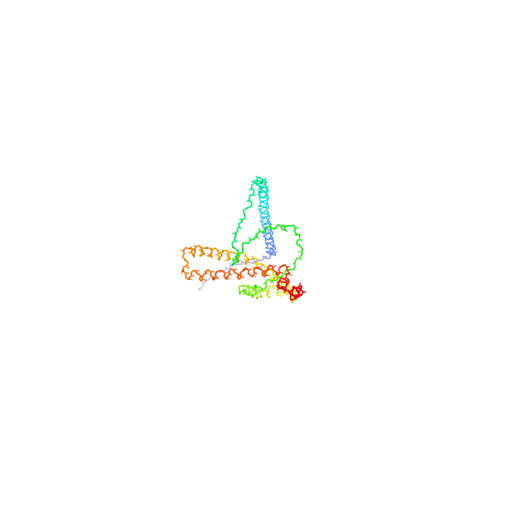 189 ASP A C 1
ATOM 1553 O O . ASP A 1 189 ? 18.020 -11.042 -29.204 1.00 76.25 189 ASP A O 1
ATOM 1557 N N . PRO A 1 190 ? 18.304 -10.043 -31.205 1.00 74.75 190 PRO A N 1
ATOM 1558 C CA . PRO A 1 190 ? 16.892 -9.702 -31.386 1.00 74.75 190 PRO A CA 1
ATOM 1559 C C . PRO A 1 190 ? 15.973 -10.892 -31.697 1.00 74.75 190 PRO A C 1
ATOM 1561 O O . PRO A 1 190 ? 14.756 -10.730 -31.689 1.00 74.75 190 PRO A O 1
ATOM 1564 N N . ASN A 1 191 ? 16.519 -12.073 -32.008 1.00 81.81 191 ASN A N 1
ATOM 1565 C CA . ASN A 1 191 ? 15.730 -13.215 -32.492 1.00 81.81 191 ASN A CA 1
ATOM 1566 C C . ASN A 1 191 ? 15.352 -14.214 -31.392 1.00 81.81 191 ASN A C 1
ATOM 1568 O O . ASN A 1 191 ? 14.708 -15.229 -31.669 1.00 81.81 191 ASN A O 1
ATOM 1572 N N . ASN A 1 192 ? 15.731 -13.950 -30.143 1.00 83.81 192 ASN A N 1
ATOM 1573 C CA . ASN A 1 192 ? 15.374 -14.819 -29.035 1.00 83.81 192 ASN A CA 1
ATOM 1574 C C . ASN A 1 192 ? 13.932 -14.553 -28.565 1.00 83.81 192 ASN A C 1
ATOM 1576 O O . ASN A 1 192 ? 13.667 -13.642 -27.777 1.00 83.81 192 ASN A O 1
ATOM 1580 N N . GLN A 1 193 ? 13.005 -15.392 -29.033 1.00 84.69 193 GLN A N 1
ATOM 1581 C CA . GLN A 1 193 ? 11.580 -15.294 -28.711 1.00 84.69 193 GLN A CA 1
ATOM 1582 C C . GLN A 1 193 ? 11.287 -15.396 -27.204 1.00 84.69 193 GLN A C 1
ATOM 1584 O O . GLN A 1 193 ? 10.412 -14.693 -26.705 1.00 84.69 193 GLN A O 1
ATOM 1589 N N . GLU A 1 194 ? 12.045 -16.202 -26.455 1.00 86.44 194 GLU A N 1
ATOM 1590 C CA . GLU A 1 194 ? 11.863 -16.347 -25.005 1.00 86.44 194 GLU A CA 1
ATOM 1591 C C . GLU A 1 194 ? 12.149 -15.026 -24.272 1.00 86.44 194 GLU A C 1
ATOM 1593 O O . GLU A 1 194 ? 11.407 -14.623 -23.369 1.00 86.44 194 GLU A O 1
ATOM 1598 N N . HIS A 1 195 ? 13.191 -14.301 -24.695 1.00 82.56 195 HIS A N 1
ATOM 1599 C CA . HIS A 1 195 ? 13.498 -12.980 -24.151 1.00 82.56 195 HIS A CA 1
ATOM 1600 C C . HIS A 1 195 ? 12.417 -11.953 -24.494 1.00 82.56 195 HIS A C 1
ATOM 1602 O O . HIS A 1 195 ? 12.038 -11.173 -23.618 1.00 82.56 195 HIS A O 1
ATOM 1608 N N . ILE A 1 196 ? 11.881 -11.978 -25.717 1.00 83.75 196 ILE A N 1
ATOM 1609 C CA . ILE A 1 196 ? 10.782 -11.095 -26.137 1.00 83.75 196 ILE A CA 1
ATOM 1610 C C . ILE A 1 196 ? 9.547 -11.323 -25.258 1.00 83.75 196 ILE A C 1
ATOM 1612 O O . ILE A 1 196 ? 8.992 -10.372 -24.701 1.00 83.75 196 ILE A O 1
ATOM 1616 N N . ASP A 1 197 ? 9.148 -12.580 -25.072 1.00 88.56 197 ASP A N 1
ATOM 1617 C CA . ASP A 1 197 ? 7.981 -12.933 -24.262 1.00 88.56 197 ASP A CA 1
ATOM 1618 C C . ASP A 1 197 ? 8.179 -12.518 -22.797 1.00 88.56 197 ASP A C 1
ATOM 1620 O O . ASP A 1 197 ? 7.270 -11.976 -22.154 1.00 88.56 197 ASP A O 1
ATOM 1624 N N . ARG A 1 198 ? 9.395 -12.698 -22.263 1.00 88.50 198 ARG A N 1
ATOM 1625 C CA . ARG A 1 198 ? 9.733 -12.284 -20.897 1.00 88.50 198 ARG A CA 1
ATOM 1626 C C . ARG A 1 198 ? 9.714 -10.766 -20.723 1.00 88.50 198 ARG A C 1
ATOM 1628 O O . ARG A 1 198 ? 9.197 -10.296 -19.707 1.00 88.50 198 ARG A O 1
ATOM 1635 N N . ILE A 1 199 ? 10.239 -10.015 -21.691 1.00 86.38 199 ILE A N 1
ATOM 1636 C CA . ILE A 1 199 ? 10.196 -8.547 -21.724 1.00 86.38 199 ILE A CA 1
ATOM 1637 C C . ILE A 1 199 ? 8.745 -8.073 -21.718 1.00 86.38 199 ILE A C 1
ATOM 1639 O O . ILE A 1 199 ? 8.368 -7.279 -20.858 1.00 86.38 199 ILE A O 1
ATOM 1643 N N . ASN A 1 200 ? 7.910 -8.603 -22.614 1.00 87.50 200 ASN A N 1
ATOM 1644 C CA . ASN A 1 200 ? 6.500 -8.225 -22.710 1.00 87.50 200 ASN A CA 1
ATOM 1645 C C . ASN A 1 200 ? 5.752 -8.500 -21.402 1.00 87.50 200 ASN A C 1
ATOM 1647 O O . ASN A 1 200 ? 5.018 -7.639 -20.915 1.00 87.50 200 ASN A O 1
ATOM 1651 N N . LYS A 1 201 ? 6.002 -9.657 -20.777 1.00 91.75 201 LYS A N 1
ATOM 1652 C CA . LYS A 1 201 ? 5.433 -9.993 -19.468 1.00 91.75 201 LYS A CA 1
ATOM 1653 C C . LYS A 1 201 ? 5.856 -9.003 -18.381 1.00 91.75 201 LYS A C 1
ATOM 1655 O O . LYS A 1 201 ? 5.002 -8.511 -17.649 1.00 91.75 201 LYS A O 1
ATOM 1660 N N . LEU A 1 202 ? 7.151 -8.700 -18.265 1.00 88.31 202 LEU A N 1
ATOM 1661 C CA . LEU A 1 202 ? 7.651 -7.760 -17.256 1.00 88.31 202 LEU A CA 1
ATOM 1662 C C . LEU A 1 202 ? 7.098 -6.351 -17.466 1.00 88.31 202 LEU A C 1
ATOM 1664 O O . LEU A 1 202 ? 6.688 -5.711 -16.498 1.00 88.31 202 LEU A O 1
ATOM 1668 N N . LYS A 1 203 ? 7.038 -5.887 -18.716 1.00 87.50 203 LYS A N 1
ATOM 1669 C CA . LYS A 1 203 ? 6.458 -4.585 -19.037 1.00 87.50 203 LYS A CA 1
ATOM 1670 C C . LYS A 1 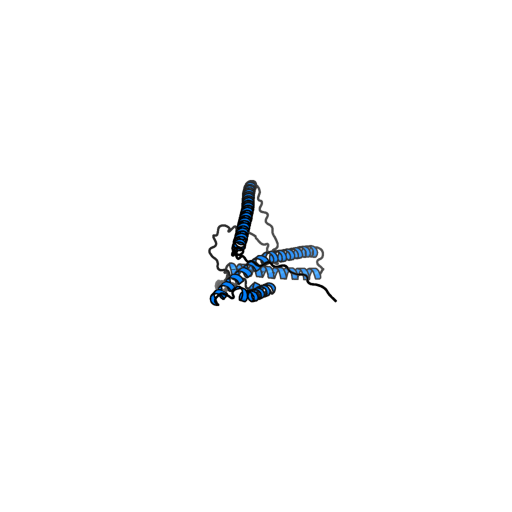203 ? 4.980 -4.518 -18.670 1.00 87.50 203 LYS A C 1
ATOM 1672 O O . LYS A 1 203 ? 4.571 -3.550 -18.041 1.00 87.50 203 LYS A O 1
ATOM 1677 N N . HIS A 1 204 ? 4.209 -5.557 -18.982 1.00 88.62 204 HIS A N 1
ATOM 1678 C CA . HIS A 1 204 ? 2.801 -5.628 -18.600 1.00 88.62 204 HIS A CA 1
ATOM 1679 C C . HIS A 1 204 ? 2.613 -5.634 -17.074 1.00 88.62 204 HIS A C 1
ATOM 1681 O O . HIS A 1 204 ? 1.777 -4.909 -16.539 1.00 88.62 204 HIS A O 1
ATOM 1687 N N . GLU A 1 205 ? 3.427 -6.399 -16.340 1.00 90.12 205 GLU A N 1
ATOM 1688 C CA . GLU A 1 205 ? 3.390 -6.389 -14.875 1.00 90.12 205 GLU A CA 1
ATOM 1689 C C . GLU A 1 205 ? 3.711 -4.997 -14.305 1.00 90.12 205 GLU A C 1
ATOM 1691 O O . GLU A 1 205 ? 3.021 -4.543 -13.396 1.00 90.12 205 GLU A O 1
ATOM 1696 N N . LEU A 1 206 ? 4.723 -4.301 -14.832 1.00 87.94 206 LEU A N 1
ATOM 1697 C CA . LEU A 1 206 ? 5.076 -2.936 -14.418 1.00 87.94 206 LEU A CA 1
ATOM 1698 C C . LEU A 1 206 ? 3.982 -1.919 -14.775 1.00 87.94 206 LEU A C 1
ATOM 1700 O O . LEU A 1 206 ? 3.709 -1.008 -13.993 1.00 87.94 206 LEU A O 1
ATOM 1704 N N . GLU A 1 207 ? 3.315 -2.097 -15.911 1.00 86.75 207 GLU A N 1
ATOM 1705 C CA . GLU A 1 207 ? 2.193 -1.267 -16.343 1.00 86.75 207 GLU A CA 1
ATOM 1706 C C . GLU A 1 207 ? 1.021 -1.357 -15.360 1.00 86.75 207 GLU A C 1
ATOM 1708 O O . GLU A 1 207 ? 0.517 -0.330 -14.902 1.00 86.75 207 GLU A O 1
ATOM 1713 N N . ILE A 1 208 ? 0.644 -2.572 -14.945 1.00 87.50 208 ILE A N 1
ATOM 1714 C CA . ILE A 1 208 ? -0.384 -2.785 -13.916 1.00 87.50 208 ILE A CA 1
ATOM 1715 C C . ILE A 1 208 ? -0.014 -2.028 -12.632 1.00 87.50 208 ILE A C 1
ATOM 1717 O O . ILE A 1 208 ? -0.857 -1.345 -12.048 1.00 87.50 208 ILE A O 1
ATOM 1721 N N . ARG A 1 209 ? 1.257 -2.076 -12.212 1.00 86.19 209 ARG A N 1
ATOM 1722 C CA . ARG A 1 209 ? 1.738 -1.357 -11.015 1.00 86.19 209 ARG A CA 1
ATOM 1723 C C . ARG A 1 209 ? 1.661 0.155 -11.176 1.00 86.19 209 ARG A C 1
ATOM 1725 O O . ARG A 1 209 ? 1.275 0.851 -10.235 1.00 86.19 209 ARG A O 1
ATOM 1732 N N . CYS A 1 210 ? 1.982 0.666 -12.361 1.00 84.19 210 CYS A N 1
ATOM 1733 C CA . CYS A 1 210 ? 1.827 2.079 -12.680 1.00 84.19 210 CYS A CA 1
ATOM 1734 C C . CYS A 1 210 ? 0.353 2.498 -12.590 1.00 84.19 210 CYS A C 1
ATOM 1736 O O . CYS A 1 210 ? 0.037 3.474 -11.909 1.00 84.19 210 CYS A O 1
ATOM 1738 N N . MET A 1 211 ? -0.561 1.724 -13.184 1.00 84.31 211 MET A N 1
ATOM 1739 C CA . MET A 1 211 ? -2.003 1.979 -13.114 1.00 84.31 211 MET A CA 1
ATOM 1740 C C . MET A 1 211 ? -2.528 1.985 -11.671 1.00 84.31 211 MET A C 1
ATOM 1742 O O . MET A 1 211 ? -3.314 2.861 -11.310 1.00 84.31 211 MET A O 1
ATOM 1746 N N . GLU A 1 212 ? -2.091 1.048 -10.821 1.00 84.56 212 GLU A N 1
ATOM 1747 C CA . GLU A 1 212 ? -2.427 1.034 -9.387 1.00 84.56 212 GLU A CA 1
ATOM 1748 C C . GLU A 1 212 ? -1.979 2.329 -8.687 1.00 84.56 212 GLU A C 1
ATOM 1750 O O . GLU A 1 212 ? -2.736 2.926 -7.913 1.00 84.56 212 GLU A O 1
ATOM 1755 N N . GLY A 1 213 ? -0.757 2.787 -8.978 1.00 84.38 213 GLY A N 1
ATOM 1756 C CA . GLY A 1 213 ? -0.203 4.036 -8.457 1.00 84.38 213 GLY A CA 1
ATOM 1757 C C . GLY A 1 213 ? -0.999 5.264 -8.900 1.00 84.38 213 GLY A C 1
ATOM 1758 O O . GLY A 1 213 ? -1.353 6.100 -8.060 1.00 84.38 213 GLY A O 1
ATOM 1759 N N . THR A 1 214 ? -1.337 5.334 -10.190 1.00 83.12 214 THR A N 1
ATOM 1760 C CA . THR A 1 214 ? -2.152 6.398 -10.792 1.00 83.12 214 THR A CA 1
ATOM 1761 C C . THR A 1 214 ? -3.542 6.450 -10.169 1.00 83.12 214 THR A C 1
ATOM 1763 O O . THR A 1 214 ? -3.944 7.508 -9.689 1.00 83.12 214 THR A O 1
ATOM 1766 N N . LYS A 1 215 ? -4.239 5.311 -10.053 1.00 82.31 215 LYS A N 1
ATOM 1767 C CA . LYS A 1 215 ? -5.549 5.224 -9.378 1.00 82.31 215 LYS A CA 1
ATOM 1768 C C . LYS A 1 215 ? -5.475 5.716 -7.934 1.00 82.31 215 LYS A C 1
ATOM 1770 O O . LYS A 1 215 ? -6.330 6.472 -7.474 1.00 82.31 215 LYS A O 1
ATOM 1775 N N . GLY A 1 216 ? -4.416 5.342 -7.215 1.00 81.19 216 GLY A N 1
ATOM 1776 C CA . GLY A 1 216 ? -4.169 5.835 -5.864 1.00 81.19 216 GLY A CA 1
ATOM 1777 C C . GLY A 1 216 ? -3.965 7.354 -5.808 1.00 81.19 216 GLY A C 1
ATOM 1778 O O . GLY A 1 216 ? -4.449 8.003 -4.879 1.00 81.19 216 GLY A O 1
ATOM 1779 N N . ALA A 1 217 ? -3.251 7.931 -6.777 1.00 81.69 217 ALA A N 1
ATOM 1780 C CA . ALA A 1 217 ? -3.050 9.375 -6.877 1.00 81.69 217 ALA A CA 1
ATOM 1781 C C . ALA A 1 217 ? -4.356 10.114 -7.208 1.00 81.69 217 ALA A C 1
ATOM 1783 O O . ALA A 1 217 ? -4.674 11.086 -6.527 1.00 81.69 217 ALA A O 1
ATOM 1784 N N . GLN A 1 218 ? -5.143 9.608 -8.162 1.00 79.06 218 GLN A N 1
ATOM 1785 C CA . GLN A 1 218 ? -6.464 10.137 -8.519 1.00 79.06 218 GLN A CA 1
ATOM 1786 C C . GLN A 1 218 ? -7.404 10.171 -7.306 1.00 79.06 218 GLN A C 1
ATOM 1788 O O . GLN A 1 218 ? -8.002 11.208 -7.014 1.00 79.06 218 GLN A O 1
ATOM 1793 N N . LEU A 1 219 ? -7.467 9.071 -6.543 1.00 77.12 219 LEU A N 1
ATOM 1794 C CA . LEU A 1 219 ? -8.265 8.981 -5.317 1.00 77.12 219 LEU A CA 1
ATOM 1795 C C . LEU A 1 219 ? -7.849 10.022 -4.272 1.00 77.12 219 LEU A C 1
ATOM 1797 O O . LEU A 1 219 ? -8.708 10.680 -3.687 1.00 77.12 219 LEU A O 1
ATOM 1801 N N . ARG A 1 220 ? -6.541 10.190 -4.032 1.00 76.81 220 ARG A N 1
ATOM 1802 C CA . ARG A 1 220 ? -6.028 11.180 -3.065 1.00 76.81 220 ARG A CA 1
ATOM 1803 C C . ARG A 1 220 ? -6.265 12.615 -3.517 1.00 76.81 220 ARG A C 1
ATOM 1805 O O . ARG A 1 220 ? -6.505 13.474 -2.677 1.00 76.81 220 ARG A O 1
ATOM 1812 N N . ALA A 1 221 ? -6.201 12.860 -4.819 1.00 76.25 221 ALA A N 1
ATOM 1813 C CA . ALA A 1 221 ? -6.468 14.165 -5.398 1.00 76.25 221 ALA A CA 1
ATOM 1814 C C . ALA A 1 221 ? -7.975 14.477 -5.501 1.00 76.25 221 ALA A C 1
ATOM 1816 O O . ALA A 1 221 ? -8.340 15.599 -5.838 1.00 76.25 221 ALA A O 1
ATOM 1817 N N . GLY A 1 222 ? -8.856 13.510 -5.200 1.00 71.12 222 GLY A N 1
ATOM 1818 C CA . GLY A 1 222 ? -10.308 13.688 -5.280 1.00 71.12 222 GLY A CA 1
ATOM 1819 C C . GLY A 1 222 ? -10.796 13.958 -6.704 1.00 71.12 222 GLY A C 1
ATOM 1820 O O . GLY A 1 222 ? -11.843 14.579 -6.894 1.00 71.12 222 GLY A O 1
ATOM 1821 N N . ILE A 1 223 ? -10.029 13.530 -7.711 1.00 66.50 223 ILE A N 1
ATOM 1822 C CA . ILE A 1 223 ? -10.289 13.885 -9.101 1.00 66.50 223 ILE A CA 1
ATOM 1823 C C . ILE A 1 223 ? -11.359 12.950 -9.659 1.00 66.50 223 ILE A C 1
ATOM 1825 O O . ILE A 1 223 ? -11.069 11.857 -10.131 1.00 66.50 223 ILE A O 1
ATOM 1829 N N . LYS A 1 224 ? -12.614 13.397 -9.594 1.00 58.53 224 LYS A N 1
ATOM 1830 C CA . LYS A 1 224 ? -13.754 12.727 -10.237 1.00 58.53 224 LYS A CA 1
ATOM 1831 C C . LYS A 1 224 ? -13.785 12.951 -11.760 1.00 58.53 224 LYS A C 1
ATOM 1833 O O . LYS A 1 224 ? -14.365 12.158 -12.483 1.00 58.53 224 LYS A O 1
ATOM 1838 N N . TRP A 1 225 ? -13.149 14.025 -12.234 1.00 56.78 225 TRP A N 1
ATOM 1839 C CA . TRP A 1 225 ? -13.418 14.625 -13.547 1.00 56.78 225 TRP A CA 1
ATOM 1840 C C . TRP A 1 225 ? -12.411 14.315 -14.663 1.00 56.78 225 TRP A C 1
ATOM 1842 O O . TRP A 1 225 ? -12.691 14.666 -15.802 1.00 56.78 225 TRP A O 1
ATOM 1852 N N . ILE A 1 226 ? -11.267 13.676 -14.388 1.00 55.31 226 ILE A N 1
ATOM 1853 C CA . ILE A 1 226 ? -10.271 13.403 -15.447 1.00 55.31 226 ILE A CA 1
ATOM 1854 C C . ILE A 1 226 ? -10.822 12.424 -16.497 1.00 55.31 226 ILE A C 1
ATOM 1856 O O . ILE A 1 226 ? -10.711 12.692 -17.685 1.00 55.31 226 ILE A O 1
ATOM 1860 N N . GLU A 1 227 ? -11.509 11.347 -16.100 1.00 54.31 227 GLU A N 1
ATOM 1861 C CA . GLU A 1 227 ? -12.039 10.380 -17.081 1.00 54.31 227 GLU A CA 1
ATOM 1862 C C . GLU A 1 227 ? -13.331 10.842 -17.782 1.00 54.31 227 GLU A C 1
ATOM 1864 O O . GLU A 1 227 ? -13.581 10.464 -18.926 1.00 54.31 227 GLU A O 1
ATOM 1869 N N . GLU A 1 228 ? -14.149 11.676 -17.128 1.00 52.31 228 GLU A N 1
ATOM 1870 C CA . GLU A 1 228 ? -15.409 12.187 -17.698 1.00 52.31 228 GLU A CA 1
ATOM 1871 C C . GLU A 1 228 ? -15.227 13.485 -18.511 1.00 52.31 228 GLU A C 1
ATOM 1873 O O . GLU A 1 228 ? -16.066 13.796 -19.355 1.00 52.31 228 GLU A O 1
ATOM 1878 N N . GLY A 1 229 ? -14.147 14.242 -18.281 1.00 50.62 229 GLY A N 1
ATOM 1879 C CA . GLY A 1 229 ? -13.909 15.557 -18.888 1.00 50.62 229 GLY A CA 1
ATOM 1880 C C . GLY A 1 229 ? -12.901 15.590 -20.042 1.00 50.62 229 GLY A C 1
ATOM 1881 O O . GLY A 1 229 ? -12.895 16.562 -20.793 1.00 50.62 229 GLY A O 1
ATOM 1882 N N . GLU A 1 230 ? -12.063 14.561 -20.212 1.00 54.47 230 GLU A N 1
ATOM 1883 C CA . GLU A 1 230 ? -11.030 14.529 -21.267 1.00 54.47 230 GLU A CA 1
ATOM 1884 C C . GLU A 1 230 ? -11.537 14.036 -22.632 1.00 54.47 230 GLU A C 1
ATOM 1886 O O . GLU A 1 230 ? -10.853 14.196 -23.644 1.00 54.47 230 GLU A O 1
ATOM 1891 N N . ARG A 1 231 ? -12.759 13.495 -22.719 1.00 55.44 231 ARG A N 1
ATOM 1892 C CA . ARG A 1 231 ? -13.420 13.351 -24.023 1.00 55.44 231 ARG A CA 1
ATOM 1893 C C . ARG A 1 231 ? -14.017 14.698 -24.397 1.00 55.44 231 ARG A C 1
ATOM 1895 O O . ARG A 1 231 ? -14.882 15.191 -23.678 1.00 55.44 231 ARG A O 1
ATOM 1902 N N . GLY A 1 232 ? -13.611 15.255 -25.540 1.00 57.59 232 GLY A N 1
ATOM 1903 C CA . GLY A 1 232 ? -14.301 16.396 -26.140 1.00 57.59 232 GLY A CA 1
ATOM 1904 C C . GLY A 1 232 ? -15.799 16.107 -26.156 1.00 57.59 232 GLY A C 1
ATOM 1905 O O . GLY A 1 232 ? -16.251 15.166 -26.815 1.00 57.59 232 GLY A O 1
ATOM 1906 N N . THR A 1 233 ? -16.570 16.838 -25.349 1.00 62.94 233 THR A N 1
ATOM 1907 C CA . THR A 1 233 ? -18.014 16.627 -25.304 1.00 62.94 233 THR A CA 1
ATOM 1908 C C . THR A 1 233 ? -18.561 16.881 -26.706 1.00 62.94 233 THR A C 1
ATOM 1910 O O . THR A 1 233 ? -18.063 17.750 -27.425 1.00 62.94 233 THR A O 1
ATOM 1913 N N . GLN A 1 234 ? -19.596 16.139 -27.117 1.00 65.06 234 GLN A N 1
ATOM 1914 C CA . GLN A 1 234 ? -20.272 16.369 -28.407 1.00 65.06 234 GLN A CA 1
ATOM 1915 C C . GLN A 1 234 ? -20.633 17.850 -28.612 1.00 65.06 234 GLN A C 1
ATOM 1917 O O . GLN A 1 234 ? -20.666 18.332 -29.734 1.00 65.06 234 GLN A O 1
ATOM 1922 N N . PHE A 1 235 ? -20.837 18.586 -27.518 1.00 66.12 235 PHE A N 1
ATOM 1923 C CA . PHE A 1 235 ? -20.978 20.035 -27.504 1.00 66.12 235 PHE A CA 1
ATOM 1924 C C . PHE A 1 235 ? -19.802 20.780 -28.169 1.00 66.12 235 PHE A C 1
ATOM 1926 O O . PHE A 1 235 ? -20.041 21.549 -29.093 1.00 66.12 235 PHE A O 1
ATOM 1933 N N . PHE A 1 236 ? -18.547 20.531 -27.771 1.00 69.50 236 PHE A N 1
ATOM 1934 C CA . PHE A 1 236 ? -17.376 21.177 -28.388 1.00 69.50 236 PHE A CA 1
ATOM 1935 C C . PHE A 1 236 ? -17.119 20.688 -29.818 1.00 69.50 236 PHE A C 1
ATOM 1937 O O . PHE A 1 236 ? -16.812 21.495 -30.688 1.00 69.50 236 PHE A O 1
ATOM 1944 N N . LEU A 1 237 ? -17.330 19.396 -30.089 1.00 70.75 237 LEU A N 1
ATOM 1945 C CA . LEU A 1 237 ? -17.194 18.836 -31.441 1.00 70.75 237 LEU A CA 1
ATOM 1946 C C . LEU A 1 237 ? -18.242 19.398 -32.419 1.00 70.75 237 LEU A C 1
ATOM 1948 O O . LEU A 1 237 ? -17.977 19.532 -33.609 1.00 70.75 237 LEU A O 1
ATOM 1952 N N . ASN A 1 238 ? -19.438 19.735 -31.931 1.00 73.44 238 ASN A N 1
ATOM 1953 C CA . ASN A 1 238 ? -20.484 20.352 -32.746 1.00 73.44 238 ASN A CA 1
ATOM 1954 C C . ASN A 1 238 ? -20.304 21.866 -32.906 1.00 73.44 238 ASN A C 1
ATOM 1956 O O . ASN A 1 238 ? -20.823 22.420 -33.868 1.00 73.44 238 ASN A O 1
ATOM 1960 N N . LEU A 1 239 ? -19.582 22.540 -32.005 1.00 75.44 239 LEU A N 1
ATOM 1961 C CA . LEU A 1 239 ? -19.202 23.940 -32.213 1.00 75.44 239 LEU A CA 1
ATOM 1962 C C . LEU A 1 239 ? -18.270 24.081 -33.418 1.00 75.44 239 LEU A C 1
ATOM 1964 O O . LEU A 1 239 ? -18.481 24.978 -34.223 1.00 75.44 239 LEU A O 1
ATOM 1968 N N . GLU A 1 240 ? -17.313 23.164 -33.578 1.00 65.69 240 GLU A N 1
ATOM 1969 C CA . GLU A 1 240 ? -16.403 23.141 -34.730 1.00 65.69 240 GLU A CA 1
ATOM 1970 C C . GLU A 1 240 ? -17.172 22.885 -36.041 1.00 65.69 240 GLU A C 1
ATOM 1972 O O . GLU A 1 240 ? -17.042 23.643 -36.998 1.00 65.69 240 GLU A O 1
ATOM 1977 N N . LYS A 1 241 ? -18.090 21.907 -36.041 1.00 71.75 241 LYS A N 1
ATOM 1978 C CA . LYS A 1 241 ? -18.950 21.581 -37.199 1.00 71.75 241 LYS A CA 1
ATOM 1979 C C . LYS A 1 241 ? -19.929 22.681 -37.610 1.00 71.75 241 LYS A C 1
ATOM 1981 O O . LYS A 1 241 ? -20.373 22.685 -38.749 1.00 71.75 241 LYS A O 1
ATOM 1986 N N . ASN A 1 242 ? -20.319 23.551 -36.682 1.00 66.06 242 ASN A N 1
ATOM 1987 C CA . ASN A 1 242 ? -21.238 24.661 -36.946 1.00 66.06 242 ASN A CA 1
ATOM 1988 C C . ASN A 1 242 ? -20.498 25.984 -37.217 1.00 66.06 242 ASN A C 1
ATOM 1990 O O . ASN A 1 242 ? -21.148 27.015 -37.387 1.00 66.06 242 ASN A O 1
ATOM 1994 N N . SER A 1 243 ? -19.162 25.972 -37.175 1.00 59.28 243 SER A N 1
ATOM 1995 C CA . SER A 1 243 ? -18.309 27.128 -37.474 1.00 59.28 243 SER A CA 1
ATOM 1996 C C . SER A 1 243 ? -17.721 27.118 -38.893 1.00 59.28 243 SER A C 1
ATOM 1998 O O . SER A 1 243 ? -17.011 28.060 -39.245 1.00 59.28 243 SER A O 1
ATOM 2000 N N . GLU A 1 244 ? -18.052 26.100 -39.695 1.00 49.31 244 GLU A N 1
ATOM 2001 C CA . GLU A 1 244 ? -17.892 26.051 -41.161 1.00 49.31 244 GLU A CA 1
ATOM 2002 C C . GLU A 1 244 ? -19.212 26.403 -41.864 1.00 49.31 244 GLU A C 1
ATOM 2004 O O . GLU A 1 244 ? -19.151 27.093 -42.909 1.00 49.31 244 GLU A O 1
#

pLDDT: mean 71.81, std 18.71, range [31.25, 96.5]